Protein AF-A0A0H2U9E2-F1 (afdb_monomer)

pLDDT: mean 86.77, std 16.51, range [38.28, 98.81]

InterPro domains:
  IPR037176 Osmotin/thaumatin-like superfamily [G3DSA:2.60.110.10] (104-245)
  IPR037176 Osmotin/thaumatin-like superfamily [SSF49870] (115-228)

Solvent-accessible surface area (backbone atoms only — not comparable to full-atom values): 14453 Å² total; per-residue (Å²): 142,83,86,83,86,83,85,80,83,83,83,82,81,82,81,82,81,80,82,74,88,79,82,74,76,90,64,84,78,78,71,77,77,77,79,79,84,76,81,79,79,51,72,70,57,53,52,47,60,68,57,28,39,40,39,35,40,36,30,44,31,97,50,38,28,19,39,32,75,47,68,48,88,95,43,58,70,43,16,34,99,85,68,45,74,63,67,67,46,74,35,49,54,73,34,66,45,68,39,32,39,44,64,54,19,42,35,33,37,18,33,24,55,53,94,28,62,51,50,80,26,19,20,26,45,36,41,35,23,52,95,93,32,39,32,39,30,20,36,32,26,47,4,39,45,55,18,35,36,33,34,28,31,26,85,87,66,51,65,45,57,15,17,30,61,57,50,50,69,64,48,18,73,77,36,67,92,34,37,61,90,47,61,38,76,88,48,61,18,30,43,36,88,44,50,83,54,87,71,80,89,85,63,50,52,74,54,40,46,93,26,49,50,32,10,21,33,27,84,81,31,61,70,8,54,42,72,64,47,50,61,67,33,42,34,44,29,33,30,16,65,72,39,85,82,69,84,65,69,66,65,90,83,61,82,78,128

Secondary structure (DSSP, 8-state):
------------------------------PPPPPPPPPPPPHHHHHHHHH-EEEEEEE-SSS-EEEEEEE-TTSPPPB-TTSPBP-SEEE-TT-EEEEEEPTT-EEEEEEEETTS---TTSEEEEEEEETTEEEEEEE-SSEESS-EEEEEE-TTS-EEEEEE-S-HHHHHHH-GGG--TTEEGGGTEEE-TTTT--SS-----GGGGGGBTTBBSSTT-GGG-EES---SSEEEEEESTTS------PPTTPPP-

Sequence (257 aa):
MRVIRSTALLAVAAAAVQALPISYPIGVEDSPPPPATTAAPSPAAVKRAIDQLTVTIVNKHSAAITTRHAIHPGVPKPVDAQKKEVKEGKIEKGAQGVYIVNPDYIGAVFINDAKFPPSQHSTQIEVSMKMGKKGFDVSNVTGFTLPVICRCEAANGAIYESGCGFDLVAEAKADPSKACKDWKASENACANPNRDNVKGKLVPAPFFDKCARESYTYVDDHEANRWDLCKKNTMTCCVGPSCPKYVPYRAKGSPGG

Nearest PDB structures (foldseek):
  3gd9-assembly1_A  TM=6.640E-01  e=4.751E-04  Streptomyces matensis
  5h4e-assembly1_A  TM=5.566E-01  e=3.969E-03  Clostridium beijerinckii NCIMB 8052
  8vlv-assembly1_A  TM=4.812E-01  e=3.938E-02  Homo sapiens
  8vli-assembly1_A  TM=5.014E-01  e=1.241E-01  Homo sapiens

Structure (mmCIF, N/CA/C/O backbone):
data_AF-A0A0H2U9E2-F1
#
_entry.id   AF-A0A0H2U9E2-F1
#
loop_
_atom_site.group_PDB
_atom_site.id
_atom_site.type_symbol
_atom_site.label_atom_id
_atom_site.label_alt_id
_atom_site.label_comp_id
_atom_site.label_asym_id
_atom_site.label_entity_id
_atom_site.label_seq_id
_atom_site.pdbx_PDB_ins_code
_atom_site.Cartn_x
_atom_site.Cartn_y
_atom_site.Cartn_z
_atom_site.occupancy
_atom_site.B_iso_or_equiv
_atom_site.auth_seq_id
_atom_site.auth_comp_id
_atom_site.auth_asym_id
_atom_site.auth_atom_id
_atom_site.pdbx_PDB_model_num
ATOM 1 N N . MET A 1 1 ? 39.284 32.187 -14.788 1.00 44.47 1 MET A N 1
ATOM 2 C CA . MET A 1 1 ? 38.821 32.261 -13.384 1.00 44.47 1 MET A CA 1
ATOM 3 C C . MET A 1 1 ? 38.405 33.692 -13.068 1.00 44.47 1 MET A C 1
ATOM 5 O O . MET A 1 1 ? 39.261 34.561 -12.996 1.00 44.47 1 MET A O 1
ATOM 9 N N . ARG A 1 2 ? 37.102 33.955 -12.933 1.00 39.81 2 ARG A N 1
ATOM 10 C CA . ARG A 1 2 ? 36.561 35.209 -12.386 1.00 39.81 2 ARG A CA 1
ATOM 11 C C . ARG A 1 2 ? 35.444 34.829 -11.423 1.00 39.81 2 ARG A C 1
ATOM 13 O O . ARG A 1 2 ? 34.446 34.254 -11.837 1.00 39.81 2 ARG A O 1
ATOM 20 N N . VAL A 1 3 ? 35.675 35.087 -10.142 1.00 41.75 3 VAL A N 1
ATOM 21 C CA . VAL A 1 3 ? 34.718 34.878 -9.056 1.00 41.75 3 VAL A CA 1
ATOM 22 C C . VAL A 1 3 ? 33.963 36.190 -8.881 1.00 41.75 3 VAL A C 1
ATOM 24 O O . VAL A 1 3 ? 34.569 37.194 -8.519 1.00 41.75 3 VAL A O 1
ATOM 27 N N . ILE A 1 4 ? 32.659 36.195 -9.155 1.00 45.00 4 ILE A N 1
ATOM 28 C CA . ILE A 1 4 ? 31.775 37.318 -8.830 1.00 45.00 4 ILE A CA 1
ATOM 29 C C . ILE A 1 4 ? 31.038 36.926 -7.549 1.00 45.00 4 ILE A C 1
ATOM 31 O O . ILE A 1 4 ? 30.181 36.045 -7.560 1.00 45.00 4 ILE A O 1
ATOM 35 N N . ARG A 1 5 ? 31.425 37.536 -6.423 1.00 50.53 5 ARG A N 1
ATOM 36 C CA . ARG A 1 5 ? 30.689 37.450 -5.155 1.00 50.53 5 ARG A CA 1
ATOM 37 C C . ARG A 1 5 ? 29.556 38.471 -5.201 1.00 50.53 5 ARG A C 1
ATOM 39 O O . ARG A 1 5 ? 29.825 39.663 -5.292 1.00 50.53 5 ARG A O 1
ATOM 46 N N . SER A 1 6 ? 28.315 37.998 -5.135 1.00 49.25 6 SER A N 1
ATOM 47 C CA . SER A 1 6 ? 27.126 38.844 -5.023 1.00 49.25 6 SER A CA 1
ATOM 48 C C . SER A 1 6 ? 26.606 38.763 -3.589 1.00 49.25 6 SER A C 1
ATOM 50 O O . SER A 1 6 ? 26.007 37.767 -3.191 1.00 49.25 6 SER A O 1
ATOM 52 N N . THR A 1 7 ? 26.894 39.787 -2.792 1.00 50.91 7 THR A N 1
ATOM 53 C CA . THR A 1 7 ? 26.366 39.975 -1.436 1.00 50.91 7 THR A CA 1
ATOM 54 C C . THR A 1 7 ? 25.058 40.756 -1.537 1.00 50.91 7 THR A C 1
ATOM 56 O O . THR A 1 7 ? 25.072 41.939 -1.864 1.00 50.91 7 THR A O 1
ATOM 59 N N . ALA A 1 8 ? 23.925 40.107 -1.272 1.00 50.59 8 ALA A N 1
ATOM 60 C CA . ALA A 1 8 ? 22.648 40.792 -1.096 1.00 50.59 8 ALA A CA 1
ATOM 61 C C . ALA A 1 8 ? 22.463 41.133 0.391 1.00 50.59 8 ALA A C 1
ATOM 63 O O . ALA A 1 8 ? 22.413 40.236 1.233 1.00 50.59 8 ALA A O 1
ATOM 64 N N . LEU A 1 9 ? 22.388 42.428 0.711 1.00 45.16 9 LEU A N 1
ATOM 65 C CA . LEU A 1 9 ? 21.946 42.927 2.014 1.00 45.16 9 LEU A CA 1
ATOM 66 C C . LEU A 1 9 ? 20.424 42.744 2.126 1.00 45.16 9 LEU A C 1
ATOM 68 O O . LEU A 1 9 ? 19.677 43.289 1.315 1.00 45.16 9 LEU A O 1
ATOM 72 N N . LEU A 1 10 ? 19.966 42.023 3.151 1.00 40.69 10 LEU A N 1
ATOM 73 C CA . LEU A 1 10 ? 18.567 42.030 3.580 1.00 40.69 10 LEU A CA 1
ATOM 74 C C . LEU A 1 10 ? 18.363 43.212 4.540 1.00 40.69 10 LEU A C 1
ATOM 76 O O . LEU A 1 10 ? 18.902 43.213 5.645 1.00 40.69 10 LEU A O 1
ATOM 80 N N . ALA A 1 11 ? 17.590 44.215 4.127 1.00 45.06 11 ALA A N 1
ATOM 81 C CA . ALA A 1 11 ? 17.101 45.259 5.023 1.00 45.06 11 ALA A CA 1
ATOM 82 C C . ALA A 1 11 ? 15.816 44.768 5.709 1.00 45.06 11 ALA A C 1
ATOM 84 O O . ALA A 1 11 ? 14.825 44.477 5.042 1.00 45.06 11 ALA A O 1
ATOM 85 N N . VAL A 1 12 ? 15.831 44.664 7.039 1.00 44.94 12 VAL A N 1
ATOM 86 C CA . VAL A 1 12 ? 14.639 44.369 7.847 1.00 44.94 12 VAL A CA 1
ATOM 87 C C . VAL A 1 12 ? 13.976 45.699 8.197 1.00 44.94 12 VAL A C 1
ATOM 89 O O . VAL A 1 12 ? 14.505 46.467 8.997 1.00 44.94 12 VAL A O 1
ATOM 92 N N . ALA A 1 13 ? 12.831 45.992 7.583 1.00 46.03 13 ALA A N 1
ATOM 93 C CA . ALA A 1 13 ? 12.004 47.131 7.964 1.00 46.03 13 ALA A CA 1
ATOM 94 C C . ALA A 1 13 ? 11.213 46.782 9.236 1.00 46.03 13 ALA A C 1
ATOM 96 O O . ALA A 1 13 ? 10.337 45.919 9.213 1.00 46.03 13 ALA A O 1
ATOM 97 N N . ALA A 1 14 ? 11.525 47.446 10.348 1.00 49.69 14 ALA A N 1
ATOM 98 C CA . ALA A 1 14 ? 10.714 47.399 11.558 1.00 49.69 14 ALA A CA 1
ATOM 99 C C . ALA A 1 14 ? 9.521 48.355 11.395 1.00 49.69 14 ALA A C 1
ATOM 101 O O . ALA A 1 14 ? 9.691 49.574 11.394 1.00 49.69 14 ALA A O 1
ATOM 102 N N . ALA A 1 15 ? 8.314 47.813 11.236 1.00 52.78 15 ALA A N 1
ATOM 103 C CA . ALA A 1 15 ? 7.090 48.603 11.292 1.00 52.78 15 ALA A CA 1
ATOM 104 C C . ALA A 1 15 ? 6.736 48.876 12.763 1.00 52.78 15 ALA A C 1
ATOM 106 O O . ALA A 1 15 ? 6.458 47.951 13.526 1.00 52.78 15 ALA A O 1
ATOM 107 N N . ALA A 1 16 ? 6.765 50.146 13.166 1.00 53.84 16 ALA A N 1
ATOM 108 C CA . ALA A 1 16 ? 6.286 50.578 14.473 1.00 53.84 16 ALA A CA 1
ATOM 109 C C . ALA A 1 16 ? 4.752 50.481 14.517 1.00 53.84 16 ALA A C 1
ATOM 111 O O . ALA A 1 16 ? 4.056 51.164 13.768 1.00 53.84 16 ALA A O 1
ATOM 112 N N . VAL A 1 17 ? 4.226 49.627 15.396 1.00 51.31 17 VAL A N 1
ATOM 113 C CA . VAL A 1 17 ? 2.788 49.513 15.660 1.00 51.31 17 VAL A CA 1
ATOM 114 C C . VAL A 1 17 ? 2.384 50.662 16.585 1.00 51.31 17 VAL A C 1
ATOM 116 O O . VAL A 1 17 ? 2.674 50.635 17.779 1.00 51.31 17 VAL A O 1
ATOM 119 N N . GLN A 1 18 ? 1.736 51.691 16.041 1.00 55.16 18 GLN A N 1
ATOM 120 C CA . GLN A 1 18 ? 1.056 52.702 16.851 1.00 55.16 18 GLN A CA 1
ATOM 121 C C . GLN A 1 18 ? -0.246 52.105 17.395 1.00 55.16 18 GLN A C 1
ATOM 123 O O . GLN A 1 18 ? -1.178 51.828 16.642 1.00 55.16 18 GLN A O 1
ATOM 128 N N . ALA A 1 19 ? -0.302 51.889 18.709 1.00 51.34 19 ALA A N 1
ATOM 129 C CA . ALA A 1 19 ? -1.524 51.503 19.400 1.00 51.34 19 ALA A CA 1
ATOM 130 C C . ALA A 1 19 ? -2.458 52.719 19.498 1.00 51.34 19 ALA A C 1
ATOM 132 O O . ALA A 1 19 ? -2.172 53.674 20.220 1.00 51.34 19 ALA A O 1
ATOM 133 N N . LEU A 1 20 ? -3.568 52.691 18.761 1.00 57.03 20 LEU A N 1
ATOM 134 C CA . LEU A 1 20 ? -4.662 53.637 18.964 1.00 57.03 20 LEU A CA 1
ATOM 135 C C . LEU A 1 20 ? -5.438 53.243 20.234 1.00 57.03 20 LEU A C 1
ATOM 137 O O . LEU A 1 20 ? -5.690 52.052 20.438 1.00 57.03 20 LEU A O 1
ATOM 141 N N . PRO A 1 21 ? -5.840 54.203 21.087 1.00 54.53 21 PRO A N 1
ATOM 142 C CA . PRO A 1 21 ? -6.687 53.915 22.235 1.00 54.53 21 PRO A CA 1
ATOM 143 C C . PRO A 1 21 ? -8.085 53.514 21.747 1.00 54.53 21 PRO A C 1
ATOM 145 O O . PRO A 1 21 ? -8.859 54.343 21.275 1.00 54.53 21 PRO A O 1
ATOM 148 N N . ILE A 1 22 ? -8.402 52.223 21.847 1.00 61.25 22 ILE A N 1
ATOM 149 C CA . ILE A 1 22 ? -9.751 51.706 21.615 1.00 61.25 22 ILE A CA 1
ATOM 150 C C . ILE A 1 22 ? -10.533 51.894 22.918 1.00 61.25 22 ILE A C 1
ATOM 152 O O . ILE A 1 22 ? -10.337 51.155 23.883 1.00 61.25 22 ILE A O 1
ATOM 156 N N . SER A 1 23 ? -11.406 52.900 22.965 1.00 56.25 23 SER A N 1
ATOM 157 C CA . SER A 1 23 ? -12.442 52.987 23.997 1.00 56.25 23 SER A CA 1
ATOM 158 C C . SER A 1 23 ? -13.539 51.978 23.671 1.00 56.25 23 SER A C 1
ATOM 160 O O . SER A 1 23 ? -14.320 52.183 22.743 1.00 56.25 23 SER A O 1
ATOM 162 N N . TYR A 1 24 ? -13.596 50.884 24.427 1.00 59.03 24 TYR A N 1
ATOM 163 C CA . TYR A 1 24 ? -14.717 49.952 24.365 1.00 59.03 24 TYR A CA 1
ATOM 164 C C . TYR A 1 24 ? -15.907 50.555 25.126 1.00 59.03 24 TYR A C 1
ATOM 166 O O . TYR A 1 24 ? -15.743 50.929 26.292 1.00 59.03 24 TYR A O 1
ATOM 174 N N . PRO A 1 25 ? -17.099 50.676 24.513 1.00 62.41 25 PRO A N 1
ATOM 175 C CA . PRO A 1 25 ? -18.304 50.951 25.277 1.00 62.41 25 PRO A CA 1
ATOM 176 C C . PRO A 1 25 ? -18.507 49.812 26.282 1.00 62.41 25 PRO A C 1
ATOM 178 O O . PRO A 1 25 ? -18.346 48.642 25.934 1.00 62.41 25 PRO A O 1
ATOM 181 N N . ILE A 1 26 ? -18.852 50.158 27.523 1.00 61.00 26 ILE A N 1
ATOM 182 C CA . ILE A 1 26 ? -19.243 49.198 28.561 1.00 61.00 26 ILE A CA 1
ATOM 183 C C . ILE A 1 26 ? -20.616 48.641 28.157 1.00 61.00 26 ILE A C 1
ATOM 185 O O . ILE A 1 26 ? -21.658 49.114 28.601 1.00 61.00 26 ILE A O 1
ATOM 189 N N . GLY A 1 27 ? -20.614 47.706 27.210 1.00 64.06 27 GLY A N 1
ATOM 190 C CA . GLY A 1 27 ? -21.757 46.866 26.896 1.00 64.06 27 GLY A CA 1
ATOM 191 C C . GLY A 1 27 ? -21.878 45.803 27.976 1.00 64.06 27 GLY A C 1
ATOM 192 O O . GLY A 1 27 ? -20.881 45.205 28.375 1.00 64.06 27 GLY A O 1
ATOM 193 N N . VAL A 1 28 ? -23.090 45.591 28.474 1.00 64.75 28 VAL A N 1
ATOM 194 C CA . VAL A 1 28 ? -23.416 44.457 29.338 1.00 64.75 28 VAL A CA 1
ATOM 195 C C . VAL A 1 28 ? -23.102 43.195 28.524 1.00 64.75 28 VAL A C 1
ATOM 197 O O . VAL A 1 28 ? -23.764 42.943 27.520 1.00 64.75 28 VAL A O 1
ATOM 200 N N . GLU A 1 29 ? -22.032 42.473 28.868 1.00 63.31 29 GLU A N 1
ATOM 201 C CA . GLU A 1 29 ? -21.677 41.219 28.198 1.00 63.31 29 GLU A CA 1
ATOM 202 C C . GLU A 1 29 ? -22.755 40.177 28.512 1.00 63.31 29 GLU A C 1
ATOM 204 O O . GLU A 1 29 ? -22.721 39.517 29.552 1.00 63.31 29 GLU A O 1
ATOM 209 N N . ASP A 1 30 ? -23.713 40.013 27.599 1.00 66.94 30 ASP A N 1
ATOM 210 C CA . ASP A 1 30 ? -24.483 38.778 27.510 1.00 66.94 30 ASP A CA 1
ATOM 211 C C . ASP A 1 30 ? -23.484 37.658 27.207 1.00 66.94 30 ASP A C 1
ATOM 213 O O . ASP A 1 30 ? -23.014 37.489 26.078 1.00 66.94 30 ASP A O 1
ATOM 217 N N . SER A 1 31 ? -23.092 36.930 28.254 1.00 73.62 31 SER A N 1
ATOM 218 C CA . SER A 1 31 ? -22.208 35.778 28.118 1.00 73.62 31 SER A CA 1
ATOM 219 C C . SER A 1 31 ? -22.827 34.801 27.117 1.00 73.62 31 SER A C 1
ATOM 221 O O . SER A 1 31 ? -24.006 34.457 27.262 1.00 73.62 31 SER A O 1
ATOM 223 N N . PRO A 1 32 ? -22.069 34.335 26.106 1.00 78.88 32 PRO A N 1
ATOM 224 C CA . PRO A 1 32 ? -22.590 33.360 25.166 1.00 78.88 32 PRO A CA 1
ATOM 225 C C . PRO A 1 32 ? -23.079 32.130 25.940 1.00 78.88 32 PRO A C 1
ATOM 227 O O . PRO A 1 32 ? -22.452 31.740 26.933 1.00 78.88 32 PRO A O 1
ATOM 230 N N . PRO A 1 33 ? -24.197 31.514 25.516 1.00 81.62 33 PRO A N 1
ATOM 231 C CA . PRO A 1 33 ? -24.713 30.342 26.195 1.00 81.62 33 PRO A CA 1
ATOM 232 C C . PRO A 1 33 ? -23.634 29.253 26.232 1.00 81.62 33 PRO A C 1
ATOM 234 O O . PRO A 1 33 ? -22.842 29.135 25.287 1.00 81.62 33 PRO A O 1
ATOM 237 N N . PRO A 1 34 ? -23.587 28.449 27.308 1.00 80.25 34 PRO A N 1
ATOM 238 C CA . PRO A 1 34 ? -22.630 27.362 27.399 1.00 80.25 34 PRO A CA 1
ATOM 239 C C . PRO A 1 34 ? -22.768 26.446 26.173 1.00 80.25 34 PRO A C 1
ATOM 241 O O . PRO A 1 34 ? -23.889 26.219 25.699 1.00 80.25 34 PRO A O 1
ATOM 244 N N . PRO A 1 35 ? -21.651 25.917 25.640 1.00 82.25 35 PRO A N 1
ATOM 245 C CA . PRO A 1 35 ? -21.703 25.031 24.492 1.00 82.25 35 PRO A CA 1
ATOM 246 C C . PRO A 1 35 ? -22.615 23.841 24.789 1.00 82.25 35 PRO A C 1
ATOM 248 O O . PRO A 1 35 ? -22.560 23.251 25.871 1.00 82.25 35 PRO A O 1
ATOM 251 N N . ALA A 1 36 ? -23.457 23.492 23.816 1.00 82.12 36 ALA A N 1
ATOM 252 C CA . ALA A 1 36 ? -24.349 22.350 23.933 1.00 82.12 36 ALA A CA 1
ATOM 253 C C . ALA A 1 36 ? -23.543 21.077 24.236 1.00 82.12 36 ALA A C 1
ATOM 255 O O . ALA A 1 36 ? -22.519 20.795 23.605 1.00 82.12 36 ALA A O 1
ATOM 256 N N . THR A 1 37 ? -24.013 20.292 25.204 1.00 75.56 37 THR A N 1
ATOM 257 C CA . THR A 1 37 ? -23.386 19.024 25.567 1.00 75.56 37 THR A CA 1
ATOM 258 C C . THR A 1 37 ? -23.503 18.034 24.409 1.00 75.56 37 THR A C 1
ATOM 260 O O . THR A 1 37 ? -24.592 17.697 23.949 1.00 75.56 37 THR A O 1
ATOM 263 N N . THR A 1 38 ? -22.360 17.549 23.919 1.00 86.06 38 THR A N 1
ATOM 264 C CA . THR A 1 38 ? -22.328 16.478 22.915 1.00 86.06 38 THR A CA 1
ATOM 265 C C . THR A 1 38 ? -22.573 15.141 23.610 1.00 86.06 38 THR A C 1
ATOM 267 O O . THR A 1 38 ? -21.910 14.827 24.599 1.00 86.06 38 THR A O 1
ATOM 270 N N . ALA A 1 39 ? -23.522 14.348 23.108 1.00 87.12 39 ALA A N 1
ATOM 271 C CA . ALA A 1 39 ? -23.800 13.024 23.655 1.00 87.12 39 ALA A CA 1
ATOM 272 C C . ALA A 1 39 ? -22.560 12.115 23.567 1.00 87.12 39 ALA A C 1
ATOM 274 O O . ALA A 1 39 ? -21.866 12.084 22.549 1.00 87.12 39 ALA A O 1
ATOM 275 N N . ALA A 1 40 ? -22.302 11.348 24.628 1.00 86.38 40 ALA A N 1
ATOM 276 C CA . ALA A 1 40 ? -21.226 10.365 24.638 1.00 86.38 40 ALA A CA 1
ATOM 277 C C . ALA A 1 40 ? -21.463 9.266 23.578 1.00 86.38 40 ALA A C 1
ATOM 279 O O . ALA A 1 40 ? -22.614 8.905 23.304 1.00 86.38 40 ALA A O 1
ATOM 280 N N . PRO A 1 41 ? -20.399 8.690 22.986 1.00 87.62 41 PRO A N 1
ATOM 281 C CA . PRO A 1 41 ? -20.545 7.579 22.056 1.00 87.62 41 PRO A CA 1
ATOM 282 C C . PRO A 1 41 ? -21.144 6.357 22.761 1.00 87.62 41 PRO A C 1
ATOM 284 O O . PRO A 1 41 ? -20.795 6.037 23.897 1.00 87.62 41 PRO A O 1
ATOM 287 N N . SER A 1 42 ? -22.024 5.630 22.069 1.00 91.25 42 SER A N 1
ATOM 288 C CA . SER A 1 42 ? -22.588 4.394 22.617 1.00 91.25 42 SER A CA 1
ATOM 289 C C . SER A 1 42 ? -21.510 3.311 22.785 1.00 91.25 42 SER A C 1
ATOM 291 O O . SER A 1 42 ? -20.557 3.270 21.998 1.00 91.25 42 SER A O 1
ATOM 293 N N . PRO A 1 43 ? -21.671 2.357 23.724 1.00 88.50 43 PRO A N 1
ATOM 294 C CA . PRO A 1 43 ? -20.731 1.244 23.889 1.00 88.50 43 PRO A CA 1
ATOM 295 C C . PRO A 1 43 ? -20.468 0.467 22.590 1.00 88.50 43 PRO A C 1
ATOM 297 O O . PRO A 1 43 ? -19.341 0.068 22.305 1.00 88.50 43 PRO A O 1
ATOM 300 N N . ALA A 1 44 ? -21.492 0.313 21.745 1.00 85.19 44 ALA A N 1
ATOM 301 C CA . ALA A 1 44 ? -21.356 -0.327 20.440 1.00 85.19 44 ALA A CA 1
ATOM 302 C C . ALA A 1 44 ? -20.484 0.484 19.463 1.00 85.19 44 ALA A C 1
ATOM 304 O O . ALA A 1 44 ? -19.772 -0.100 18.648 1.00 85.19 44 ALA A O 1
ATOM 305 N N . ALA A 1 45 ? -20.535 1.819 19.516 1.00 82.56 45 ALA A N 1
ATOM 306 C CA . ALA A 1 45 ? -19.659 2.674 18.718 1.00 82.56 45 ALA A CA 1
ATOM 307 C C . ALA A 1 45 ? -18.202 2.574 19.186 1.00 82.56 45 ALA A C 1
ATOM 309 O O . ALA A 1 45 ? -17.314 2.438 18.347 1.00 82.56 45 ALA A O 1
ATOM 310 N N . VAL A 1 46 ? -17.976 2.542 20.502 1.00 84.94 46 VAL A N 1
ATOM 311 C CA . VAL A 1 46 ? -16.643 2.348 21.092 1.00 84.94 46 VAL A CA 1
ATOM 312 C C . VAL A 1 46 ? -16.064 0.988 20.701 1.00 84.94 46 VAL A C 1
ATOM 314 O O . VAL A 1 46 ? -14.953 0.925 20.183 1.00 84.94 46 VAL A O 1
ATOM 317 N N . LYS A 1 47 ? -16.832 -0.100 20.859 1.00 85.44 47 LYS A N 1
ATOM 318 C CA . LYS A 1 47 ? -16.383 -1.448 20.479 1.00 85.44 47 LYS A CA 1
ATOM 319 C C . LYS A 1 47 ? -16.003 -1.527 18.998 1.00 85.44 47 LYS A C 1
ATOM 321 O O . LYS A 1 47 ? -14.939 -2.034 18.666 1.00 85.44 47 LYS A O 1
ATOM 326 N N . ARG A 1 48 ? -16.828 -0.968 18.104 1.00 81.25 48 ARG A N 1
ATOM 327 C CA . ARG A 1 48 ? -16.504 -0.914 16.668 1.00 81.25 48 ARG A CA 1
ATOM 328 C C . ARG A 1 48 ? -15.204 -0.163 16.398 1.00 81.25 48 ARG A C 1
ATOM 330 O O . ARG A 1 48 ? -14.385 -0.661 15.639 1.00 81.25 48 ARG A O 1
ATOM 337 N N . ALA A 1 49 ? -14.996 0.984 17.043 1.00 81.69 49 ALA A N 1
ATOM 338 C CA . ALA A 1 49 ? -13.766 1.753 16.882 1.00 81.69 49 ALA A CA 1
ATOM 339 C C . ALA A 1 49 ? -12.517 0.973 17.336 1.00 81.69 49 ALA A C 1
ATOM 341 O O . ALA A 1 49 ? -11.438 1.192 16.792 1.00 81.69 49 ALA A O 1
ATOM 342 N N . ILE A 1 50 ? -12.658 0.054 18.299 1.00 85.56 50 ILE A N 1
ATOM 343 C CA . ILE A 1 50 ? -11.576 -0.814 18.791 1.00 85.56 50 ILE A CA 1
ATOM 344 C C . ILE A 1 50 ? -11.275 -1.971 17.816 1.00 85.56 50 ILE A C 1
ATOM 346 O O . ILE A 1 50 ? -10.111 -2.338 17.603 1.00 85.56 50 ILE A O 1
ATOM 350 N N . ASP A 1 51 ? -12.326 -2.520 17.215 1.00 90.94 51 ASP A N 1
ATOM 351 C CA . ASP A 1 51 ? -12.268 -3.731 16.396 1.00 90.94 51 ASP A CA 1
ATOM 352 C C . ASP A 1 51 ? -11.970 -3.459 14.913 1.00 90.94 51 ASP A C 1
ATOM 354 O O . ASP A 1 51 ? -11.592 -4.369 14.178 1.00 90.94 51 ASP A O 1
ATOM 358 N N . GLN A 1 52 ? -12.131 -2.217 14.462 1.00 95.19 52 GLN A N 1
ATOM 359 C CA . GLN A 1 52 ? -11.858 -1.796 13.090 1.00 95.19 52 GLN A CA 1
ATOM 360 C C . GLN A 1 52 ? -10.416 -1.303 12.917 1.00 95.19 52 GLN A C 1
ATOM 362 O O . GLN A 1 52 ? -9.712 -0.986 13.878 1.00 95.19 52 GLN A O 1
ATOM 367 N N . LEU A 1 53 ? -9.976 -1.230 11.663 1.00 96.56 53 LEU A N 1
ATOM 368 C CA . LEU A 1 53 ? -8.743 -0.553 11.273 1.00 96.56 53 LEU A CA 1
ATOM 369 C C . LEU A 1 53 ? -9.068 0.468 10.183 1.00 96.56 53 LEU A C 1
ATOM 371 O O . LEU A 1 53 ? -9.579 0.114 9.121 1.00 96.56 53 LEU A O 1
ATOM 375 N N . THR A 1 54 ? -8.759 1.732 10.451 1.00 97.38 54 THR A N 1
ATOM 376 C CA . THR A 1 54 ? -8.838 2.811 9.465 1.00 97.38 54 THR A CA 1
ATOM 377 C C . THR A 1 54 ? -7.528 2.873 8.699 1.00 97.38 54 THR A C 1
ATOM 379 O O . THR A 1 54 ? -6.465 3.062 9.290 1.00 97.38 54 THR A O 1
ATOM 382 N N . VAL A 1 55 ? -7.604 2.741 7.382 1.00 98.25 55 VAL A N 1
ATOM 383 C CA . VAL A 1 55 ? -6.460 2.810 6.481 1.00 98.25 55 VAL A CA 1
ATOM 384 C C . VAL A 1 55 ? -6.529 4.091 5.665 1.00 98.25 55 VAL A C 1
ATOM 386 O O . VAL A 1 55 ? -7.516 4.352 4.978 1.00 98.25 55 VAL A O 1
ATOM 389 N N . THR A 1 56 ? -5.456 4.872 5.714 1.00 98.50 56 THR A N 1
ATOM 390 C CA . THR A 1 56 ? -5.286 6.099 4.934 1.00 98.50 56 THR A CA 1
ATOM 391 C C . THR A 1 56 ? -4.194 5.893 3.896 1.00 98.5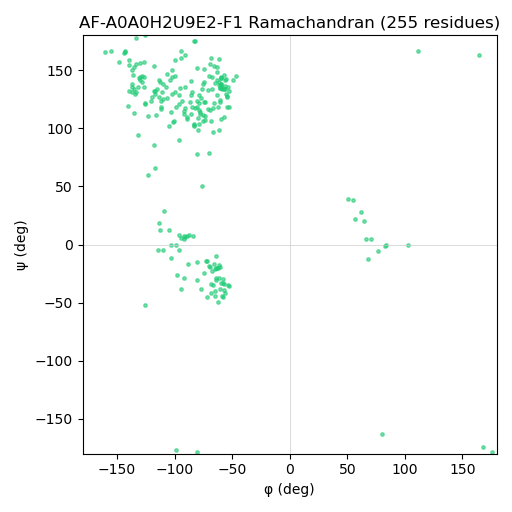0 56 THR A C 1
ATOM 393 O O . THR A 1 56 ? -3.059 5.597 4.253 1.00 98.50 56 THR A O 1
ATOM 396 N N . ILE A 1 57 ? -4.501 6.100 2.619 1.00 98.56 57 ILE A N 1
ATOM 397 C CA . ILE A 1 57 ? -3.529 6.097 1.522 1.00 98.56 57 ILE A CA 1
ATOM 398 C C . ILE A 1 57 ? -3.260 7.546 1.127 1.00 98.56 57 ILE A C 1
ATOM 400 O O . ILE A 1 57 ? -4.148 8.218 0.614 1.00 98.56 57 ILE A O 1
ATOM 404 N N . VAL A 1 58 ? -2.043 8.030 1.348 1.00 98.50 58 VAL A N 1
ATOM 405 C CA . VAL A 1 58 ? -1.594 9.379 0.995 1.00 98.50 58 VAL A CA 1
ATOM 406 C C . VAL A 1 58 ? -0.820 9.319 -0.314 1.00 98.50 58 VAL A C 1
ATOM 408 O O . VAL A 1 58 ? 0.241 8.696 -0.391 1.00 98.50 58 VAL A O 1
ATOM 411 N N . ASN A 1 59 ? -1.320 10.006 -1.338 1.00 98.56 59 ASN A N 1
ATOM 412 C CA . ASN A 1 59 ? -0.643 10.073 -2.622 1.00 98.56 59 ASN A CA 1
ATOM 413 C C . ASN A 1 59 ? 0.448 11.163 -2.609 1.00 98.56 59 ASN A C 1
ATOM 415 O O . ASN A 1 59 ? 0.165 12.357 -2.734 1.00 98.56 59 ASN A O 1
ATOM 419 N N . LYS A 1 60 ? 1.709 10.744 -2.477 1.00 98.00 60 LYS A N 1
ATOM 420 C CA . LYS A 1 60 ? 2.916 11.570 -2.662 1.00 98.00 60 LYS A CA 1
ATOM 421 C C . LYS A 1 60 ? 3.627 11.269 -3.987 1.00 98.00 60 LYS A C 1
ATOM 423 O O . LYS A 1 60 ? 4.757 11.713 -4.190 1.00 98.00 60 LYS A O 1
ATOM 428 N N . HIS A 1 61 ? 2.980 10.538 -4.893 1.00 97.75 61 HIS A N 1
ATOM 429 C CA . HIS A 1 61 ? 3.441 10.356 -6.261 1.00 97.75 61 HIS A CA 1
ATOM 430 C C . HIS A 1 61 ? 3.325 11.674 -7.032 1.00 97.75 61 HIS A C 1
ATOM 432 O O . HIS A 1 61 ? 2.605 12.600 -6.649 1.00 97.75 61 HIS A O 1
ATOM 438 N N . SER A 1 62 ? 4.061 11.789 -8.134 1.00 97.25 62 SER A N 1
ATOM 439 C CA . SER A 1 62 ? 4.081 13.008 -8.948 1.00 97.25 62 SER A CA 1
ATOM 440 C C . SER A 1 62 ? 2.787 13.231 -9.742 1.00 97.25 62 SER A C 1
ATOM 442 O O . SER A 1 62 ? 2.560 14.354 -10.206 1.00 97.25 62 SER A O 1
ATOM 444 N N . ALA A 1 63 ? 1.939 12.203 -9.846 1.00 98.12 63 ALA A N 1
ATOM 445 C CA . ALA A 1 63 ? 0.658 12.181 -10.543 1.00 98.12 63 ALA A CA 1
ATOM 446 C C . ALA A 1 63 ? -0.448 11.542 -9.680 1.00 98.12 63 ALA A C 1
ATOM 448 O O . ALA A 1 63 ? -0.209 11.085 -8.561 1.00 98.12 63 ALA A O 1
ATOM 449 N N . ALA A 1 64 ? -1.675 11.517 -10.200 1.00 98.69 64 ALA A N 1
ATOM 450 C CA . ALA A 1 64 ? -2.745 10.732 -9.598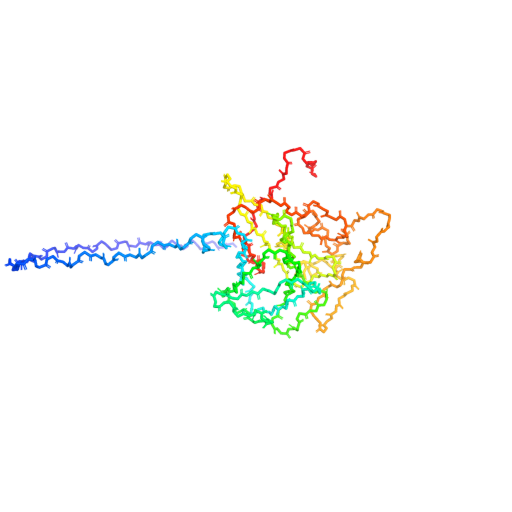 1.00 98.69 64 ALA A CA 1
ATOM 451 C C . ALA A 1 64 ? -2.414 9.230 -9.628 1.00 98.69 64 ALA A C 1
ATOM 453 O O . ALA A 1 64 ? -1.708 8.763 -10.523 1.00 98.69 64 ALA A O 1
ATOM 454 N N . ILE A 1 65 ? -2.967 8.483 -8.676 1.00 98.81 65 ILE A N 1
ATOM 455 C CA . ILE A 1 65 ? -2.861 7.021 -8.605 1.00 98.81 65 ILE A CA 1
ATOM 456 C C . ILE A 1 65 ? -4.243 6.380 -8.720 1.00 98.81 65 ILE A C 1
ATOM 458 O O . ILE A 1 65 ? -5.249 6.999 -8.366 1.00 98.81 65 ILE A O 1
ATOM 462 N N . THR A 1 66 ? -4.290 5.148 -9.207 1.00 98.50 66 THR A N 1
ATOM 463 C CA . THR A 1 66 ? -5.475 4.284 -9.217 1.00 98.50 66 THR A CA 1
ATOM 464 C C . THR A 1 66 ? -5.327 3.186 -8.172 1.00 98.50 66 THR A C 1
ATOM 466 O O . THR A 1 66 ? -4.221 2.723 -7.882 1.00 98.50 66 THR A O 1
ATOM 469 N N . THR A 1 67 ? -6.451 2.781 -7.587 1.00 98.31 67 THR A N 1
ATOM 470 C CA . THR A 1 67 ? -6.515 1.737 -6.565 1.00 98.31 67 THR A CA 1
ATOM 471 C C . THR A 1 67 ? -7.545 0.680 -6.934 1.00 98.31 67 THR A C 1
ATOM 473 O O . THR A 1 67 ? -8.600 0.999 -7.485 1.00 98.31 67 THR A O 1
ATOM 476 N N . ARG A 1 68 ? -7.267 -0.581 -6.595 1.00 97.38 68 ARG A N 1
ATOM 477 C CA . ARG A 1 68 ? -8.236 -1.680 -6.692 1.00 97.38 68 ARG A CA 1
ATOM 478 C C . ARG A 1 68 ? -8.174 -2.573 -5.471 1.00 97.38 68 ARG A C 1
ATOM 480 O O . ARG A 1 68 ? -7.097 -3.023 -5.100 1.00 97.38 68 ARG A O 1
ATOM 487 N N . HIS A 1 69 ? -9.330 -2.873 -4.893 1.00 97.06 69 HIS A N 1
ATOM 488 C CA . HIS A 1 69 ? -9.440 -3.829 -3.798 1.00 97.06 69 HIS A CA 1
ATOM 489 C C . HIS A 1 69 ? -9.583 -5.253 -4.350 1.00 97.06 69 HIS A C 1
ATOM 491 O O . HIS A 1 69 ? -10.468 -5.510 -5.164 1.00 97.06 69 HIS A O 1
ATOM 497 N N . ALA A 1 70 ? -8.752 -6.183 -3.879 1.00 96.38 70 ALA A N 1
ATOM 498 C CA . ALA A 1 70 ? -9.000 -7.617 -4.008 1.00 96.38 70 ALA A CA 1
ATOM 499 C C . ALA A 1 70 ? -9.227 -8.196 -2.617 1.00 96.38 70 ALA A C 1
ATOM 501 O O . ALA A 1 70 ? -8.436 -7.981 -1.701 1.00 96.38 70 ALA A O 1
ATOM 502 N N . ILE A 1 71 ? -10.339 -8.895 -2.450 1.00 96.44 71 ILE A N 1
ATOM 503 C CA . ILE A 1 71 ? -10.841 -9.305 -1.144 1.00 96.44 71 ILE A CA 1
ATOM 504 C C . ILE A 1 71 ? -11.052 -10.812 -1.193 1.00 96.44 71 ILE A C 1
ATOM 506 O O . ILE A 1 71 ? -11.590 -11.325 -2.178 1.00 96.44 71 ILE A O 1
ATOM 510 N N . HIS A 1 72 ? -10.629 -11.523 -0.149 1.00 96.06 72 HIS A N 1
ATOM 511 C CA . HIS A 1 72 ? -10.837 -12.962 -0.074 1.00 96.06 72 HIS A CA 1
ATOM 512 C C . HIS A 1 72 ? -12.345 -13.285 -0.112 1.00 96.06 72 HIS A C 1
ATOM 514 O O . HIS A 1 72 ? -13.133 -12.607 0.553 1.00 96.06 72 HIS A O 1
ATOM 520 N N . PRO A 1 73 ? -12.795 -14.317 -0.847 1.00 96.75 73 PRO A N 1
ATOM 521 C CA . PRO A 1 73 ? -14.202 -14.701 -0.847 1.00 96.75 73 PRO A CA 1
ATOM 522 C C . PRO A 1 73 ? -14.736 -14.940 0.572 1.00 96.75 73 PRO A C 1
ATOM 524 O O . PRO A 1 73 ? -14.080 -15.589 1.389 1.00 96.75 73 PRO A O 1
ATOM 527 N N . GLY A 1 74 ? -15.930 -14.414 0.854 1.00 96.12 74 GLY A N 1
ATOM 528 C CA . GLY A 1 74 ? -16.641 -14.626 2.119 1.00 96.12 74 GLY A CA 1
ATOM 529 C C . GLY A 1 74 ? -16.235 -13.721 3.286 1.00 96.12 74 GLY A C 1
ATOM 530 O O . GLY A 1 74 ? -16.847 -13.832 4.345 1.00 96.12 74 GLY A O 1
ATOM 531 N N . VAL A 1 75 ? -15.261 -12.819 3.123 1.00 96.25 75 VAL A N 1
ATOM 532 C CA . VAL A 1 75 ? -14.872 -11.878 4.192 1.00 96.25 75 VAL A CA 1
ATOM 533 C C . VAL A 1 75 ? -15.592 -10.528 4.064 1.00 96.25 75 VAL A C 1
ATOM 535 O O . VAL A 1 75 ? -16.088 -10.187 2.982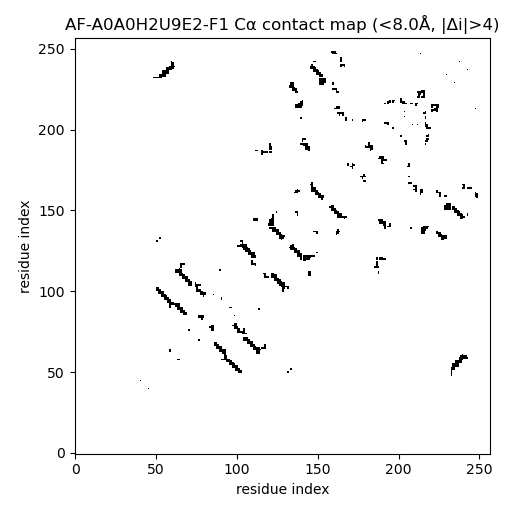 1.00 96.25 75 VAL A O 1
ATOM 538 N N . PRO A 1 76 ? -15.666 -9.725 5.143 1.00 96.31 76 PRO A N 1
ATOM 539 C CA . PRO A 1 76 ? -16.271 -8.401 5.085 1.00 96.31 76 PRO A CA 1
ATOM 540 C C . PRO A 1 76 ? -15.573 -7.480 4.088 1.00 96.31 76 PRO A C 1
ATOM 542 O O . PRO A 1 76 ? -14.351 -7.476 3.959 1.00 96.31 76 PRO A O 1
ATOM 545 N N . LYS A 1 77 ? -16.362 -6.645 3.417 1.00 97.00 77 LYS A N 1
ATOM 546 C CA . LYS A 1 77 ? -15.851 -5.652 2.473 1.00 97.00 77 LYS A CA 1
ATOM 547 C C . LYS A 1 77 ? -15.323 -4.404 3.198 1.00 97.00 77 LYS A C 1
ATOM 549 O O . LYS A 1 77 ? -15.819 -4.081 4.285 1.00 97.00 77 LYS A O 1
ATOM 554 N N . PRO A 1 78 ? -14.348 -3.685 2.614 1.00 97.19 78 PRO A N 1
ATOM 555 C CA . PRO A 1 78 ? -13.913 -2.398 3.130 1.00 97.19 78 PRO A CA 1
ATOM 556 C C . PRO A 1 78 ? -15.014 -1.363 2.901 1.00 97.19 78 PRO A C 1
ATOM 558 O O . PRO A 1 78 ? -15.723 -1.400 1.891 1.00 97.19 78 PRO A O 1
ATOM 561 N N . VAL A 1 79 ? -15.159 -0.434 3.839 1.00 97.31 79 VAL A N 1
ATOM 562 C CA . VAL A 1 79 ? -16.198 0.598 3.790 1.00 97.31 79 VAL A CA 1
ATOM 563 C C . VAL A 1 79 ? -15.628 1.990 4.021 1.00 97.31 79 VAL A C 1
ATOM 565 O O . VAL A 1 79 ? -14.568 2.145 4.618 1.00 97.31 79 VAL A O 1
ATOM 568 N N . ASP A 1 80 ? -16.322 3.014 3.541 1.00 95.50 80 ASP A N 1
ATOM 569 C CA . ASP A 1 80 ? -16.012 4.404 3.854 1.00 95.50 80 ASP A CA 1
ATOM 570 C C . ASP A 1 80 ? -16.586 4.812 5.228 1.00 95.50 80 ASP A C 1
ATOM 572 O O . ASP A 1 80 ? -17.225 4.027 5.938 1.00 95.50 80 ASP A O 1
ATOM 576 N N . ALA A 1 81 ? -16.393 6.078 5.607 1.00 90.56 81 ALA A N 1
ATOM 577 C CA . ALA A 1 81 ? -16.951 6.632 6.843 1.00 90.56 81 ALA A CA 1
ATOM 578 C C . ALA A 1 81 ? -18.497 6.626 6.882 1.00 90.56 81 ALA A C 1
ATOM 580 O O . ALA A 1 81 ? -19.090 6.673 7.959 1.00 90.56 81 ALA A O 1
ATOM 581 N N . GLN A 1 82 ? -19.157 6.543 5.722 1.00 91.50 82 GLN A N 1
ATOM 582 C CA . GLN A 1 82 ? -20.610 6.425 5.572 1.00 91.50 82 GLN A CA 1
ATOM 583 C C . GLN A 1 82 ? -21.080 4.960 5.508 1.00 91.50 82 GLN A C 1
ATOM 585 O O . GLN A 1 82 ? -22.267 4.713 5.294 1.00 91.50 82 GLN A O 1
ATOM 590 N N . LYS A 1 83 ? -20.178 3.992 5.733 1.00 89.38 83 LYS A N 1
ATOM 591 C CA . LYS A 1 83 ? -20.416 2.541 5.662 1.00 89.38 83 LYS A CA 1
ATOM 592 C C . LYS A 1 83 ? -20.781 2.030 4.266 1.00 89.38 83 LYS A C 1
ATOM 594 O O . LYS A 1 83 ? -21.358 0.950 4.141 1.00 89.38 83 LYS A O 1
ATOM 599 N N . LYS A 1 84 ? -20.459 2.782 3.218 1.00 94.81 84 LYS A N 1
ATOM 600 C CA . LYS A 1 84 ? -20.614 2.328 1.837 1.00 94.81 84 LYS A CA 1
ATOM 601 C C . LYS A 1 84 ? -19.377 1.548 1.434 1.00 94.81 84 LYS A C 1
ATOM 603 O O . LYS A 1 84 ? -18.267 1.915 1.803 1.00 94.81 84 LYS A O 1
ATOM 608 N N . GLU A 1 85 ? -19.578 0.471 0.683 1.00 95.81 85 GLU A N 1
ATOM 609 C CA . GLU A 1 85 ? -18.483 -0.321 0.125 1.00 95.81 85 GLU A CA 1
ATOM 610 C C . GLU A 1 85 ? -17.528 0.569 -0.678 1.00 95.81 85 GLU A C 1
ATOM 612 O O . GLU A 1 85 ? -17.955 1.295 -1.580 1.00 95.81 85 GLU A O 1
ATOM 617 N N . VAL A 1 86 ? -16.235 0.487 -0.359 1.00 94.25 86 VAL A N 1
ATOM 618 C CA . VAL A 1 86 ? -15.190 1.158 -1.135 1.00 94.25 86 VAL A CA 1
ATOM 619 C C . VAL A 1 86 ? -14.880 0.307 -2.357 1.00 94.25 86 VAL A C 1
ATOM 621 O O . VAL A 1 86 ? -14.544 -0.872 -2.244 1.00 94.25 86 VAL A O 1
ATOM 624 N N . LYS A 1 87 ? -15.017 0.917 -3.532 1.00 89.81 87 LYS A N 1
ATOM 625 C CA . LYS A 1 87 ? -14.678 0.314 -4.823 1.00 89.81 87 LYS A CA 1
ATOM 626 C C . LYS A 1 87 ? -13.303 0.790 -5.286 1.00 89.81 87 LYS A C 1
ATOM 628 O O . LYS A 1 87 ? -12.617 1.530 -4.584 1.00 89.81 87 LYS A O 1
ATOM 633 N N . GLU A 1 88 ? -12.914 0.363 -6.482 1.00 90.31 88 GLU A N 1
ATOM 634 C CA . GLU A 1 88 ? -11.786 0.951 -7.203 1.00 90.31 88 GLU A CA 1
ATOM 635 C C . GLU A 1 88 ? -11.893 2.478 -7.235 1.00 90.31 88 GLU A C 1
ATOM 637 O O . GLU A 1 88 ? -12.987 3.040 -7.355 1.00 90.31 88 GLU A O 1
ATOM 642 N N . GLY A 1 89 ? -10.752 3.144 -7.099 1.00 94.00 89 GLY A N 1
ATOM 643 C CA . GLY A 1 89 ? -10.713 4.583 -6.909 1.00 94.00 89 GLY A CA 1
ATOM 644 C C . GLY A 1 89 ? -9.537 5.242 -7.601 1.00 94.00 89 GLY A C 1
ATOM 645 O O . GLY A 1 89 ? -8.565 4.604 -8.003 1.00 94.00 89 GLY A O 1
ATOM 646 N N . LYS A 1 90 ? -9.633 6.563 -7.714 1.00 98.06 90 LYS A N 1
ATOM 647 C CA . LYS A 1 90 ? -8.543 7.439 -8.127 1.00 98.06 90 LYS A CA 1
ATOM 648 C C . LYS A 1 90 ? -8.227 8.373 -6.967 1.00 98.06 90 LYS A C 1
ATOM 650 O O . LYS A 1 90 ? -9.137 8.965 -6.391 1.00 98.06 90 LYS A O 1
ATOM 655 N N . ILE A 1 91 ? -6.950 8.514 -6.633 1.00 98.44 91 ILE A N 1
ATOM 656 C CA . ILE A 1 91 ? -6.480 9.453 -5.613 1.00 98.44 91 ILE A CA 1
ATOM 657 C C . ILE A 1 91 ? -5.601 10.479 -6.322 1.00 98.44 91 ILE A C 1
ATOM 659 O O . ILE A 1 91 ? -4.519 10.155 -6.817 1.00 98.44 91 ILE A O 1
ATOM 663 N N . GLU A 1 92 ? -6.077 11.720 -6.401 1.00 98.56 92 GLU A N 1
ATOM 664 C CA . GLU A 1 92 ? -5.343 12.813 -7.042 1.00 98.56 92 GLU A CA 1
ATOM 665 C C . GLU A 1 92 ? -3.999 13.085 -6.351 1.00 98.56 92 GLU A C 1
ATOM 667 O O . GLU A 1 92 ? -3.774 12.710 -5.197 1.00 98.56 92 GLU A O 1
ATOM 672 N N . LYS A 1 93 ? -3.078 13.740 -7.064 1.00 98.25 93 LYS A N 1
ATOM 673 C CA . LYS A 1 93 ? -1.772 14.127 -6.515 1.00 98.25 93 LYS A CA 1
ATOM 674 C C . LYS A 1 93 ? -1.950 14.938 -5.228 1.00 98.25 93 LYS A C 1
ATOM 676 O O . LYS A 1 93 ? -2.632 15.959 -5.231 1.00 98.25 93 LYS A O 1
ATOM 681 N N . GLY A 1 94 ? -1.293 14.519 -4.148 1.00 97.69 94 GLY A N 1
ATOM 682 C CA . GLY A 1 94 ? -1.359 15.195 -2.851 1.00 97.69 94 GLY A CA 1
ATOM 683 C C . GLY A 1 94 ? -2.642 14.935 -2.058 1.00 97.69 94 GLY A C 1
ATOM 684 O O . GLY A 1 94 ? -2.716 15.358 -0.906 1.00 97.69 94 GLY A O 1
ATOM 685 N N . ALA A 1 95 ? -3.624 14.235 -2.634 1.00 98.50 95 ALA A N 1
ATOM 686 C CA . ALA A 1 95 ? -4.840 13.835 -1.943 1.00 98.50 95 ALA A CA 1
ATOM 687 C C . ALA A 1 95 ? -4.630 12.547 -1.130 1.00 98.50 95 ALA A C 1
ATOM 689 O O . ALA A 1 95 ? -3.574 11.905 -1.175 1.00 98.50 95 ALA A O 1
ATOM 690 N N . GLN A 1 96 ? -5.669 12.166 -0.389 1.00 98.44 96 GLN A N 1
ATOM 691 C CA . GLN A 1 96 ? -5.705 10.920 0.363 1.00 98.44 96 GLN A CA 1
ATOM 692 C C . GLN A 1 96 ? -6.995 10.145 0.098 1.00 98.44 96 GLN A C 1
ATOM 694 O O . GLN A 1 96 ? -8.065 10.737 -0.037 1.00 98.44 96 GLN A O 1
ATOM 699 N N . GLY A 1 97 ? -6.885 8.822 0.056 1.00 97.62 97 GLY A N 1
ATOM 700 C CA . GLY A 1 97 ? -8.012 7.901 0.162 1.00 97.62 97 GLY A 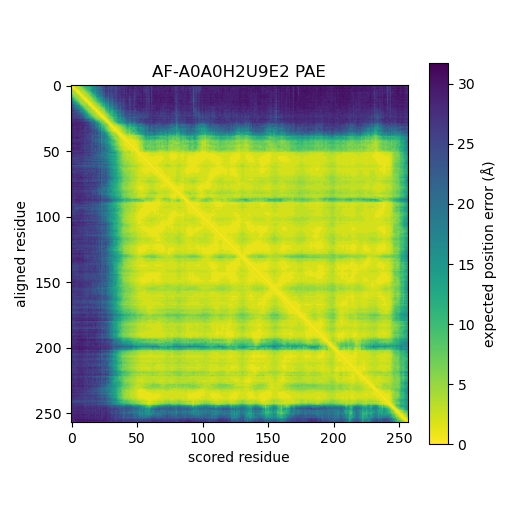CA 1
ATOM 701 C C . GLY A 1 97 ? -8.097 7.352 1.582 1.00 97.62 97 GLY A C 1
ATOM 702 O O . GLY A 1 97 ? -7.068 7.149 2.224 1.00 97.62 97 GLY A O 1
ATOM 703 N N . VAL A 1 98 ? -9.308 7.114 2.080 1.00 97.81 98 VAL A N 1
ATOM 704 C CA . VAL A 1 98 ? -9.530 6.528 3.408 1.00 97.81 98 VAL A CA 1
ATOM 705 C C . VAL A 1 98 ? -10.563 5.418 3.294 1.00 97.81 98 VAL A C 1
ATOM 707 O O . VAL A 1 98 ? -11.625 5.624 2.709 1.00 97.81 98 VAL A O 1
ATOM 710 N N . TYR A 1 99 ? -10.262 4.260 3.870 1.00 97.94 99 TYR A N 1
ATOM 711 C CA . TYR A 1 99 ? -11.206 3.156 4.006 1.00 97.94 99 TYR A CA 1
ATOM 712 C C . TYR A 1 99 ? -11.059 2.487 5.370 1.00 97.94 99 TYR A C 1
ATOM 714 O O . TYR A 1 99 ? -10.040 2.609 6.046 1.00 97.94 99 TYR A O 1
ATOM 722 N N . ILE A 1 100 ? -12.102 1.789 5.789 1.00 97.38 100 ILE A N 1
ATOM 723 C CA . ILE A 1 100 ? -12.187 1.088 7.063 1.00 97.38 100 ILE A CA 1
ATOM 724 C C . ILE A 1 100 ? -12.334 -0.395 6.757 1.00 97.38 100 ILE A C 1
ATOM 726 O O . ILE A 1 100 ? -13.209 -0.792 5.983 1.00 97.38 100 ILE A O 1
ATOM 730 N N . VAL A 1 101 ? -11.500 -1.219 7.385 1.00 97.00 101 VAL A N 1
ATOM 731 C CA . VAL A 1 101 ? -11.648 -2.675 7.357 1.00 97.00 101 VAL A CA 1
ATOM 732 C C . VAL A 1 101 ? -12.225 -3.175 8.676 1.00 97.00 101 VAL A C 1
ATOM 734 O O . VAL A 1 101 ? -11.925 -2.659 9.756 1.00 97.00 101 VAL A O 1
ATOM 737 N N . ASN A 1 102 ? -13.098 -4.170 8.566 1.00 95.62 102 ASN A N 1
ATOM 738 C CA . ASN A 1 102 ? -13.811 -4.774 9.685 1.00 95.62 102 ASN A CA 1
ATOM 739 C C . ASN A 1 102 ? -13.071 -6.023 10.199 1.00 95.62 102 ASN A C 1
ATOM 741 O O . ASN A 1 102 ? -12.184 -6.528 9.505 1.00 95.62 102 ASN A O 1
ATOM 745 N N . PRO A 1 103 ? -13.431 -6.543 11.388 1.00 95.44 103 PRO A N 1
ATOM 746 C CA . PRO A 1 103 ? -13.004 -7.872 11.821 1.00 95.44 103 PRO A CA 1
ATOM 747 C C . PRO A 1 103 ? -13.196 -8.919 10.725 1.00 95.44 103 PRO A C 1
ATOM 749 O O . PRO A 1 103 ? -14.139 -8.830 9.945 1.00 95.44 103 PRO A O 1
ATOM 752 N N . ASP A 1 104 ? -12.281 -9.877 10.661 1.00 96.12 104 ASP A N 1
ATOM 753 C CA . ASP A 1 104 ? -12.207 -10.959 9.676 1.00 96.12 104 ASP A CA 1
ATOM 754 C C . ASP A 1 104 ? -11.922 -10.524 8.230 1.00 96.12 104 ASP A C 1
ATOM 756 O O . ASP A 1 104 ? -11.874 -11.369 7.339 1.00 96.12 104 ASP A O 1
ATOM 760 N N . TYR A 1 105 ? -11.659 -9.234 7.976 1.00 97.38 105 TYR A N 1
ATOM 761 C CA . TYR A 1 105 ? -11.170 -8.763 6.677 1.00 97.38 105 TYR A CA 1
ATOM 762 C C . TYR A 1 105 ? -9.845 -9.436 6.302 1.00 97.38 105 TYR A C 1
ATOM 764 O O . TYR A 1 105 ? -8.910 -9.466 7.102 1.00 97.38 105 TYR A O 1
ATOM 772 N N . ILE A 1 106 ? -9.745 -9.905 5.058 1.00 97.62 106 ILE A N 1
ATOM 773 C CA . ILE A 1 106 ? -8.505 -10.384 4.442 1.00 97.62 106 ILE A CA 1
ATOM 774 C C . ILE A 1 106 ? -8.503 -9.905 2.992 1.00 97.62 106 ILE A C 1
ATOM 776 O O . ILE A 1 106 ? -9.392 -10.262 2.213 1.00 97.62 106 ILE A O 1
ATOM 780 N N . GLY A 1 107 ? -7.521 -9.096 2.615 1.00 97.56 107 GLY A N 1
ATOM 781 C CA . GLY A 1 107 ? -7.425 -8.605 1.247 1.00 97.56 107 GLY A CA 1
ATOM 782 C C . GLY A 1 107 ? -6.292 -7.619 1.033 1.00 97.56 107 GLY A C 1
ATOM 783 O O . GLY A 1 107 ? -5.565 -7.266 1.959 1.00 97.56 107 GLY A O 1
ATOM 784 N N . ALA A 1 108 ? -6.201 -7.133 -0.197 1.00 98.12 108 ALA A N 1
ATOM 785 C CA . ALA A 1 108 ? -5.154 -6.240 -0.650 1.00 98.12 108 ALA A CA 1
ATOM 786 C C . ALA A 1 108 ? -5.715 -5.050 -1.436 1.00 98.12 108 ALA A C 1
ATOM 788 O O . ALA A 1 108 ? -6.787 -5.129 -2.045 1.00 98.12 108 ALA A O 1
ATOM 789 N N . VAL A 1 109 ? -4.963 -3.950 -1.448 1.00 98.44 109 VAL A N 1
ATOM 790 C CA . VAL A 1 109 ? -5.176 -2.819 -2.355 1.00 98.44 109 VAL A CA 1
ATOM 791 C C . VAL A 1 109 ? -4.015 -2.740 -3.334 1.00 98.44 109 VAL A C 1
ATOM 793 O O . VAL A 1 109 ? -2.875 -2.530 -2.935 1.00 98.44 109 VAL A O 1
ATOM 796 N N . PHE A 1 110 ? -4.318 -2.882 -4.618 1.00 98.56 110 PHE A N 1
ATOM 797 C CA . PHE A 1 110 ? -3.371 -2.750 -5.719 1.00 98.56 110 PHE A CA 1
ATOM 798 C C . PHE A 1 110 ? -3.252 -1.281 -6.104 1.00 98.56 110 PHE A C 1
ATOM 800 O O . PHE A 1 110 ? -4.278 -0.625 -6.295 1.00 98.56 110 PHE A O 1
ATOM 807 N N . ILE A 1 111 ? -2.025 -0.779 -6.229 1.00 98.56 111 ILE A N 1
ATOM 808 C CA . ILE A 1 111 ? -1.737 0.639 -6.469 1.00 98.56 111 ILE A CA 1
ATOM 809 C C . ILE A 1 111 ? -1.020 0.818 -7.805 1.00 98.56 111 ILE A C 1
ATOM 811 O O . ILE A 1 111 ? -0.031 0.141 -8.064 1.00 98.56 111 ILE A O 1
ATOM 815 N N . ASN A 1 112 ? -1.459 1.751 -8.647 1.00 98.56 112 ASN A N 1
ATOM 816 C CA . ASN A 1 112 ? -0.761 2.074 -9.895 1.00 98.56 112 ASN A CA 1
ATOM 817 C C . ASN A 1 112 ? -0.805 3.576 -10.207 1.00 98.56 112 ASN A C 1
ATOM 819 O O . ASN A 1 112 ? -1.569 4.326 -9.601 1.00 98.56 112 ASN A O 1
ATOM 823 N N . ASP A 1 113 ? 0.017 4.027 -11.153 1.00 98.25 113 ASP A N 1
ATOM 824 C CA . ASP A 1 113 ? -0.142 5.347 -11.764 1.00 98.25 113 ASP A CA 1
ATOM 825 C C . ASP A 1 113 ? -1.501 5.405 -12.473 1.00 98.25 113 ASP A C 1
ATOM 827 O O . ASP A 1 113 ? -1.884 4.458 -13.159 1.00 98.25 113 ASP A O 1
ATOM 831 N N . ALA A 1 114 ? -2.237 6.510 -12.330 1.00 98.19 114 ALA A N 1
ATOM 832 C CA . ALA A 1 114 ? -3.614 6.589 -12.814 1.00 98.19 114 ALA A CA 1
ATOM 833 C C . ALA A 1 114 ? -3.772 6.470 -14.340 1.00 98.19 114 ALA A C 1
ATOM 835 O O . ALA A 1 114 ? -4.896 6.341 -14.823 1.00 98.19 114 ALA A O 1
ATOM 836 N N . LYS A 1 115 ? -2.676 6.518 -15.106 1.00 98.06 115 LYS A N 1
ATOM 837 C CA . LYS A 1 115 ? -2.676 6.227 -16.549 1.00 98.06 115 LYS A CA 1
ATOM 838 C C . LYS A 1 115 ? -2.851 4.741 -16.863 1.00 98.06 115 LYS A C 1
ATOM 840 O O . LYS A 1 115 ? -3.110 4.405 -18.015 1.00 98.06 115 LYS A O 1
ATOM 845 N N . PHE A 1 116 ? -2.699 3.873 -15.868 1.00 97.75 116 PHE A N 1
ATOM 846 C CA . PHE A 1 116 ? -2.752 2.428 -16.017 1.00 97.75 116 PHE A CA 1
ATOM 847 C C . PHE A 1 116 ? -3.768 1.830 -15.034 1.00 97.75 116 PHE A C 1
ATOM 849 O O . PHE A 1 116 ? -3.925 2.317 -13.907 1.00 97.75 116 PHE A O 1
ATOM 856 N N . PRO A 1 117 ? -4.486 0.769 -15.433 1.00 95.50 117 PRO A N 1
ATOM 857 C CA . PRO A 1 117 ? -5.316 0.035 -14.495 1.00 95.50 117 PRO A CA 1
ATOM 858 C C . PRO A 1 117 ? -4.428 -0.688 -13.466 1.00 95.50 117 PRO A C 1
ATOM 860 O O . PRO A 1 117 ? -3.351 -1.185 -13.818 1.00 95.50 117 PRO A O 1
ATOM 863 N N . PRO A 1 118 ? -4.854 -0.796 -12.197 1.00 96.69 118 PRO A N 1
ATOM 864 C CA . PRO A 1 118 ? -4.236 -1.729 -11.268 1.00 96.69 118 PRO A CA 1
ATOM 865 C C . PRO A 1 118 ? -4.388 -3.162 -11.788 1.00 96.69 118 PRO A C 1
ATOM 867 O O . PRO A 1 118 ? -5.468 -3.572 -12.215 1.00 96.69 118 PRO A O 1
ATOM 870 N N . SER A 1 119 ? -3.316 -3.939 -11.730 1.00 96.88 119 SER A N 1
ATOM 871 C CA . SER A 1 119 ? -3.257 -5.315 -12.224 1.00 96.88 119 SER A CA 1
ATOM 872 C C . SER A 1 119 ? -2.774 -6.257 -11.127 1.00 96.88 119 SER A C 1
ATOM 874 O O . SER A 1 119 ? -2.471 -5.825 -10.020 1.00 96.88 119 SER A O 1
ATOM 876 N N . GLN A 1 120 ? -2.666 -7.554 -11.414 1.00 96.25 120 GLN A N 1
ATOM 877 C CA . GLN A 1 120 ? -2.058 -8.495 -10.470 1.00 96.25 120 GLN A CA 1
ATOM 878 C C . GLN A 1 120 ? -0.570 -8.210 -10.200 1.00 96.25 120 GLN A C 1
ATOM 880 O O . GLN A 1 120 ? -0.061 -8.651 -9.179 1.00 96.25 120 GLN A O 1
ATOM 885 N N . HIS A 1 121 ? 0.126 -7.481 -11.080 1.00 97.56 121 HIS A N 1
ATOM 886 C CA . HIS A 1 121 ? 1.549 -7.148 -10.941 1.00 97.56 121 HIS A CA 1
ATOM 887 C C . HIS A 1 121 ? 1.777 -5.783 -10.269 1.00 97.56 121 HIS A C 1
ATOM 889 O O . HIS A 1 121 ? 2.907 -5.305 -10.214 1.00 97.56 121 HIS A O 1
ATOM 895 N N . SER A 1 122 ? 0.719 -5.122 -9.795 1.00 98.25 122 SER A N 1
ATOM 896 C CA . SER A 1 122 ? 0.858 -3.874 -9.048 1.00 98.25 122 SER A CA 1
ATOM 897 C C . SER A 1 122 ? 1.378 -4.112 -7.635 1.00 98.25 122 SER A C 1
ATOM 899 O O . SER A 1 122 ? 1.088 -5.146 -7.037 1.00 98.25 122 SER A O 1
ATOM 901 N N . THR A 1 123 ? 2.082 -3.120 -7.085 1.00 98.62 123 THR A N 1
ATOM 902 C CA . THR A 1 123 ? 2.433 -3.089 -5.661 1.00 98.62 123 THR A CA 1
ATOM 903 C C . THR A 1 123 ? 1.161 -3.169 -4.819 1.00 98.62 123 THR A C 1
ATOM 905 O O . THR A 1 123 ? 0.175 -2.474 -5.100 1.00 98.62 123 THR A O 1
ATOM 908 N N . GLN A 1 124 ? 1.184 -4.020 -3.796 1.00 98.56 124 GLN A N 1
ATOM 909 C CA . GLN A 1 124 ? 0.018 -4.339 -2.981 1.00 98.56 124 GLN A CA 1
ATOM 910 C C . GLN A 1 124 ? 0.178 -3.821 -1.555 1.00 98.56 124 GLN A C 1
ATOM 912 O O . GLN A 1 124 ? 1.248 -3.924 -0.963 1.00 98.56 124 GLN A O 1
ATOM 917 N N . ILE A 1 125 ? -0.907 -3.293 -0.994 1.00 98.62 125 ILE A N 1
ATOM 918 C CA . ILE A 1 125 ? -1.065 -3.048 0.441 1.00 98.62 125 ILE A CA 1
ATOM 919 C C . ILE A 1 125 ? -1.938 -4.175 0.983 1.00 98.62 125 ILE A C 1
ATOM 921 O O . ILE A 1 125 ? -3.146 -4.167 0.739 1.00 98.62 125 ILE A O 1
ATOM 925 N N . GLU A 1 126 ? -1.351 -5.132 1.690 1.00 98.44 126 GLU A N 1
ATOM 926 C CA . GLU A 1 126 ? -2.055 -6.297 2.225 1.00 98.44 126 GLU A CA 1
ATOM 927 C C . GLU A 1 126 ? -2.468 -6.045 3.677 1.00 98.44 126 GLU A C 1
ATOM 929 O O . GLU A 1 126 ? -1.704 -5.513 4.484 1.00 98.44 126 GLU A O 1
ATOM 934 N N . VAL A 1 127 ? -3.711 -6.391 4.019 1.00 98.00 127 VAL A N 1
ATOM 935 C CA . VAL A 1 127 ? -4.258 -6.231 5.371 1.00 98.00 127 VAL A CA 1
ATOM 936 C C . VAL A 1 127 ? -5.053 -7.471 5.760 1.00 98.00 127 VAL A C 1
ATOM 938 O O . VAL A 1 127 ? -5.884 -7.969 5.000 1.00 98.00 127 VAL A O 1
ATOM 941 N N . SER A 1 128 ? -4.844 -7.930 6.992 1.00 97.12 128 SER A N 1
ATOM 942 C CA . SER A 1 128 ? -5.567 -9.050 7.589 1.00 97.12 128 SER A CA 1
ATOM 943 C C . SER A 1 128 ? -6.011 -8.716 9.012 1.00 97.12 128 SER A C 1
ATOM 945 O O . SER A 1 128 ? -5.210 -8.327 9.857 1.00 97.12 128 SER A O 1
ATOM 947 N N . MET A 1 129 ? -7.288 -8.933 9.304 1.00 95.69 129 MET A N 1
ATOM 948 C CA . MET A 1 129 ? -7.925 -8.700 10.600 1.00 95.69 129 MET A CA 1
ATOM 949 C C . MET A 1 129 ? -8.426 -10.030 11.169 1.00 95.69 129 MET A C 1
ATOM 951 O O . MET A 1 129 ? -9.625 -10.247 11.272 1.00 95.69 129 MET A O 1
ATOM 955 N N . LYS A 1 130 ? -7.533 -10.964 11.503 1.00 92.56 130 LYS A N 1
ATOM 956 C CA . LYS A 1 130 ? -7.910 -12.345 11.859 1.00 92.56 130 LYS A CA 1
ATOM 957 C C . LYS A 1 130 ? -7.691 -12.621 13.342 1.00 92.56 130 LYS A C 1
ATOM 959 O O . LYS A 1 130 ? -6.665 -12.238 13.899 1.00 92.56 130 LYS A O 1
ATOM 964 N N . MET A 1 131 ? -8.632 -13.324 13.982 1.00 89.50 131 MET A N 1
ATOM 965 C CA . MET A 1 131 ? -8.538 -13.719 15.403 1.00 89.50 131 MET A CA 1
ATOM 966 C C . MET A 1 131 ? -8.300 -12.522 16.346 1.00 89.50 131 MET A C 1
ATOM 968 O O . MET A 1 131 ? -7.508 -12.604 17.283 1.00 89.50 131 MET A O 1
ATOM 972 N N . GLY A 1 132 ? -8.934 -11.380 16.058 1.00 86.06 132 GLY A N 1
ATOM 973 C CA . GLY A 1 132 ? -8.765 -10.140 16.827 1.00 86.06 132 GLY A CA 1
ATOM 974 C C . GLY A 1 132 ? -7.398 -9.460 16.670 1.00 86.06 132 GLY A C 1
ATOM 975 O O . GLY A 1 132 ? -7.138 -8.459 17.337 1.00 86.06 132 GLY A O 1
ATOM 976 N N . LYS A 1 133 ? -6.527 -9.973 15.793 1.00 92.50 133 LYS A N 1
ATOM 977 C CA . LYS A 1 133 ? -5.204 -9.415 15.494 1.00 92.50 133 LYS A CA 1
ATOM 978 C C . LYS A 1 133 ? -5.226 -8.652 14.178 1.00 92.50 133 LYS A C 1
ATOM 980 O O . LYS A 1 133 ? -5.984 -8.983 13.269 1.00 92.50 133 LYS A O 1
ATOM 985 N N . LYS A 1 134 ? -4.365 -7.638 14.090 1.00 94.25 134 LYS A N 1
ATOM 986 C CA . LYS A 1 134 ? -4.213 -6.774 12.914 1.00 94.25 134 LYS A CA 1
ATOM 987 C C . LYS A 1 134 ? -2.853 -7.031 12.278 1.00 94.25 134 LYS A C 1
ATOM 989 O O . LYS A 1 134 ? -1.833 -6.810 12.926 1.00 94.25 134 LYS A O 1
ATOM 994 N N . GLY A 1 135 ? -2.845 -7.523 11.051 1.00 95.31 135 GLY A N 1
ATOM 995 C CA . GLY A 1 135 ? -1.662 -7.740 10.232 1.00 95.31 135 GLY A CA 1
ATOM 996 C C . GLY A 1 135 ? -1.671 -6.818 9.026 1.00 95.31 135 GLY A C 1
ATOM 997 O O . GLY A 1 135 ? -2.736 -6.592 8.446 1.00 95.31 135 GLY A O 1
ATOM 998 N N . PHE A 1 136 ? -0.505 -6.310 8.651 1.00 97.69 136 PHE A N 1
ATOM 999 C CA . PHE A 1 136 ? -0.330 -5.649 7.368 1.00 97.69 136 PHE A CA 1
ATOM 1000 C C . PHE A 1 136 ? 1.077 -5.852 6.824 1.00 97.69 136 PHE A C 1
ATOM 1002 O O . PHE A 1 136 ? 2.034 -6.038 7.584 1.00 97.69 136 PHE A O 1
ATOM 1009 N N . ASP A 1 137 ? 1.185 -5.720 5.514 1.00 97.62 137 ASP A N 1
ATOM 1010 C CA . ASP A 1 137 ? 2.446 -5.583 4.813 1.00 97.62 137 ASP A CA 1
ATOM 1011 C C . ASP A 1 137 ? 2.256 -4.853 3.478 1.00 97.62 137 ASP A C 1
ATOM 1013 O O . ASP A 1 137 ? 1.139 -4.604 3.016 1.00 97.62 137 ASP A O 1
ATOM 1017 N N . VAL A 1 138 ? 3.375 -4.439 2.892 1.00 98.19 138 VAL A N 1
ATOM 1018 C CA . VAL A 1 138 ? 3.436 -4.086 1.478 1.00 98.19 138 VAL A CA 1
ATOM 1019 C C . VAL A 1 138 ? 4.088 -5.245 0.752 1.00 98.19 138 VAL A C 1
ATOM 1021 O O . VAL A 1 138 ? 5.187 -5.672 1.115 1.00 98.19 138 VAL A O 1
ATOM 1024 N N . SER A 1 139 ? 3.440 -5.699 -0.311 1.00 98.19 139 SER A N 1
ATOM 1025 C CA . SER A 1 139 ? 3.859 -6.874 -1.053 1.00 98.19 139 SER A CA 1
ATOM 1026 C C . SER A 1 139 ? 4.175 -6.533 -2.495 1.00 98.19 139 SER A C 1
ATOM 1028 O O . SER A 1 139 ? 3.388 -5.928 -3.227 1.00 98.19 139 SER A O 1
ATOM 1030 N N . ASN A 1 140 ? 5.377 -6.942 -2.881 1.00 98.06 140 ASN A N 1
ATOM 1031 C CA . ASN A 1 140 ? 5.897 -6.938 -4.236 1.00 98.06 140 ASN A CA 1
ATOM 1032 C C . ASN A 1 140 ? 6.110 -8.378 -4.739 1.00 98.06 140 ASN A C 1
ATOM 1034 O O . ASN A 1 140 ? 6.857 -8.605 -5.694 1.00 98.06 140 ASN A O 1
ATOM 1038 N N . VAL A 1 141 ? 5.470 -9.371 -4.098 1.00 97.19 141 VAL A N 1
ATOM 1039 C CA . VAL A 1 141 ? 5.573 -10.793 -4.470 1.00 97.19 141 VAL A CA 1
ATOM 1040 C C . VAL A 1 141 ? 5.088 -11.019 -5.886 1.00 97.19 141 VAL A C 1
ATOM 1042 O O . VAL A 1 141 ? 5.692 -11.804 -6.600 1.00 97.19 141 VAL A O 1
ATOM 1045 N N . THR A 1 142 ? 4.026 -10.336 -6.311 1.00 97.19 142 THR A N 1
ATOM 1046 C CA . THR A 1 142 ? 3.478 -10.476 -7.666 1.00 97.19 142 THR A CA 1
ATOM 1047 C C . THR A 1 142 ? 4.073 -9.467 -8.648 1.00 97.19 142 THR A C 1
ATOM 1049 O O . THR A 1 142 ? 4.189 -9.762 -9.840 1.00 97.19 142 THR A O 1
ATOM 1052 N N . GLY A 1 143 ? 4.492 -8.295 -8.170 1.00 97.88 143 GLY A N 1
ATOM 1053 C CA . GLY A 1 143 ? 5.152 -7.280 -8.977 1.00 97.88 143 GLY A CA 1
ATOM 1054 C C . GLY A 1 143 ? 5.271 -5.925 -8.287 1.00 97.88 143 GLY A C 1
ATOM 1055 O O . GLY A 1 143 ? 4.955 -5.784 -7.111 1.00 97.88 143 GLY A O 1
ATOM 1056 N N . PHE A 1 144 ? 5.766 -4.935 -9.025 1.00 98.50 144 PHE A N 1
ATOM 1057 C CA . PHE A 1 144 ? 5.971 -3.570 -8.545 1.00 98.50 144 PHE A CA 1
ATOM 1058 C C . PHE A 1 144 ? 5.530 -2.543 -9.586 1.00 98.50 144 PHE A C 1
ATOM 1060 O O . PHE A 1 144 ? 5.853 -2.671 -10.768 1.00 98.50 144 PHE A O 1
ATOM 1067 N N . THR A 1 145 ? 4.867 -1.486 -9.127 1.00 98.44 145 THR A N 1
ATOM 1068 C CA . THR A 1 145 ? 4.415 -0.345 -9.946 1.00 98.44 145 THR A CA 1
ATOM 1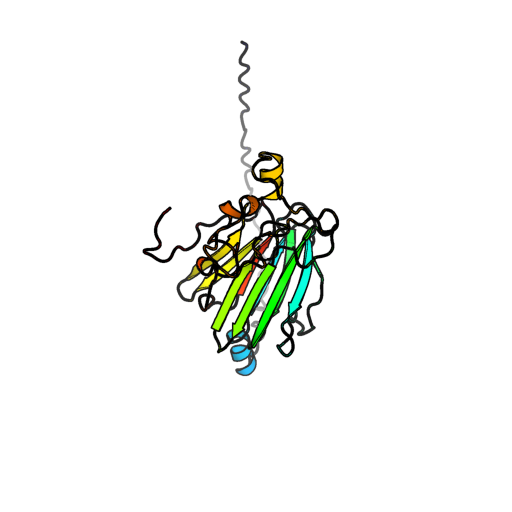069 C C . THR A 1 145 ? 4.923 0.974 -9.380 1.00 98.44 145 THR A C 1
ATOM 1071 O O . THR A 1 145 ? 5.529 1.766 -10.099 1.00 98.44 145 THR A O 1
ATOM 1074 N N . LEU A 1 146 ? 4.684 1.215 -8.089 1.00 98.31 146 LEU A N 1
ATOM 1075 C CA . LEU A 1 146 ? 5.028 2.455 -7.401 1.00 98.31 146 LEU A CA 1
ATOM 1076 C C . LEU A 1 146 ? 5.630 2.162 -6.020 1.00 98.31 146 LEU A C 1
ATOM 1078 O O . LEU A 1 146 ? 5.233 1.190 -5.380 1.00 98.31 146 LEU A O 1
ATOM 1082 N N . PRO A 1 147 ? 6.522 3.031 -5.509 1.00 97.81 147 PRO A N 1
ATOM 1083 C CA . PRO A 1 147 ? 6.989 2.937 -4.131 1.00 97.81 147 PRO A CA 1
ATOM 1084 C C . PRO A 1 147 ? 5.815 3.087 -3.161 1.00 97.81 147 PRO A C 1
ATOM 1086 O O . PRO A 1 147 ? 5.002 4.002 -3.316 1.00 97.81 147 PRO A O 1
ATOM 1089 N N . VAL A 1 148 ? 5.740 2.233 -2.144 1.00 98.31 148 VAL A N 1
ATOM 1090 C CA . VAL A 1 148 ? 4.723 2.310 -1.088 1.00 98.31 148 VAL A CA 1
ATOM 1091 C C . VAL A 1 148 ? 5.372 2.002 0.251 1.00 98.31 148 VAL A C 1
ATOM 1093 O O . VAL A 1 148 ? 6.077 1.006 0.374 1.00 98.31 148 VAL A O 1
ATOM 1096 N N . ILE A 1 149 ? 5.113 2.831 1.262 1.00 97.25 149 ILE A N 1
ATOM 1097 C CA . ILE A 1 149 ? 5.441 2.539 2.663 1.00 97.25 149 ILE A CA 1
ATOM 1098 C C . ILE A 1 149 ? 4.183 2.693 3.503 1.00 97.25 149 ILE A C 1
ATOM 1100 O O . ILE A 1 149 ? 3.601 3.775 3.558 1.00 97.25 149 ILE A O 1
ATOM 1104 N N . CYS A 1 150 ? 3.788 1.625 4.180 1.00 97.50 150 CYS A N 1
ATOM 1105 C CA . CYS A 1 150 ? 2.721 1.609 5.165 1.00 97.50 150 CYS A CA 1
ATOM 1106 C C . CYS A 1 150 ? 3.290 1.605 6.572 1.00 97.50 150 CYS A C 1
ATOM 1108 O O . CYS A 1 150 ? 4.298 0.958 6.847 1.00 97.50 150 CYS A O 1
ATOM 1110 N N . ARG A 1 151 ? 2.605 2.298 7.479 1.00 95.44 151 ARG A N 1
ATOM 1111 C CA . ARG A 1 151 ? 2.962 2.332 8.889 1.00 95.44 151 ARG A CA 1
ATOM 1112 C C . ARG A 1 151 ? 1.755 2.278 9.798 1.00 95.44 151 ARG A C 1
ATOM 1114 O O . ARG A 1 151 ? 0.681 2.771 9.447 1.00 95.44 151 ARG A O 1
ATOM 1121 N N . CYS A 1 152 ? 1.970 1.789 11.007 1.00 95.19 152 CYS A N 1
ATOM 1122 C CA . CYS A 1 152 ? 1.023 1.928 12.099 1.00 95.19 152 CYS A CA 1
ATOM 1123 C C . CYS A 1 152 ? 1.743 2.135 13.430 1.00 95.19 152 CYS A C 1
ATOM 1125 O O . CYS A 1 152 ? 2.951 1.919 13.548 1.00 95.19 152 CYS A O 1
ATOM 1127 N N . GLU A 1 153 ? 0.983 2.562 14.433 1.00 92.69 153 GLU A N 1
ATOM 1128 C CA . GLU A 1 153 ? 1.498 2.832 15.770 1.00 92.69 153 GLU A CA 1
ATOM 1129 C C . GLU A 1 153 ? 1.044 1.754 16.767 1.00 92.69 153 GLU A C 1
ATOM 1131 O O . GLU A 1 153 ? -0.127 1.343 16.797 1.00 92.69 153 GLU A O 1
ATOM 1136 N N . ALA A 1 154 ? 1.981 1.300 17.597 1.00 91.06 154 ALA A N 1
ATOM 1137 C CA . ALA A 1 154 ? 1.707 0.417 18.723 1.00 91.06 154 ALA A CA 1
ATOM 1138 C C . ALA A 1 154 ? 1.227 1.179 19.963 1.00 91.06 154 ALA A C 1
ATOM 1140 O O . ALA A 1 154 ? 1.186 2.405 20.009 1.00 91.06 154 ALA A O 1
ATOM 1141 N N . ALA A 1 155 ? 0.862 0.433 21.008 1.00 89.56 155 ALA A N 1
ATOM 1142 C CA . ALA A 1 155 ? 0.306 1.007 22.232 1.00 89.56 155 ALA A CA 1
ATOM 1143 C C . ALA A 1 155 ? 1.309 1.913 22.970 1.00 89.56 155 ALA A C 1
ATOM 1145 O O . ALA A 1 155 ? 0.907 2.863 23.631 1.00 89.56 155 ALA A O 1
ATOM 1146 N N . ASN A 1 156 ? 2.607 1.637 22.829 1.00 88.75 156 ASN A N 1
ATOM 1147 C CA . ASN A 1 156 ? 3.699 2.405 23.429 1.00 88.75 156 ASN A CA 1
ATOM 1148 C C . ASN A 1 156 ? 4.204 3.561 22.544 1.00 88.75 156 ASN A C 1
ATOM 1150 O O . ASN A 1 156 ? 5.233 4.152 22.859 1.00 88.75 156 ASN A O 1
ATOM 1154 N N . GLY A 1 157 ? 3.540 3.847 21.421 1.00 89.19 157 GLY A N 1
ATOM 1155 C CA . GLY A 1 157 ? 3.955 4.891 20.486 1.00 89.19 157 GLY A CA 1
ATOM 1156 C C . GLY A 1 157 ? 5.025 4.487 19.472 1.00 89.19 157 GLY A C 1
ATOM 1157 O O . GLY A 1 157 ? 5.399 5.302 18.631 1.00 89.19 157 GLY A O 1
ATOM 1158 N N . ALA A 1 158 ? 5.519 3.244 19.507 1.00 89.69 158 ALA A N 1
ATOM 1159 C CA . ALA A 1 158 ? 6.454 2.762 18.496 1.00 89.69 158 ALA A CA 1
ATOM 1160 C C . ALA A 1 158 ? 5.786 2.704 17.113 1.00 89.69 158 ALA A C 1
ATOM 1162 O O . ALA A 1 158 ? 4.641 2.262 16.982 1.00 89.69 158 ALA A O 1
ATOM 1163 N N . ILE A 1 159 ? 6.529 3.123 16.087 1.00 90.81 159 ILE A N 1
ATOM 1164 C CA . ILE A 1 159 ? 6.100 3.082 14.689 1.00 90.81 159 ILE A CA 1
ATOM 1165 C C . ILE A 1 159 ? 6.649 1.817 14.035 1.00 90.81 159 ILE A C 1
ATOM 1167 O O . ILE A 1 159 ? 7.846 1.537 14.103 1.00 90.81 159 ILE A O 1
ATOM 1171 N N . TYR A 1 160 ? 5.762 1.073 13.387 1.00 91.81 160 TYR A N 1
ATOM 1172 C CA . TYR A 1 160 ? 6.087 -0.125 12.627 1.00 91.81 160 TYR A CA 1
ATOM 1173 C C . TYR A 1 160 ? 5.786 0.110 11.161 1.00 91.81 160 TYR A C 1
ATOM 1175 O O . TYR A 1 160 ? 4.707 0.605 10.843 1.00 91.81 160 TYR A O 1
ATOM 1183 N N . GLU A 1 161 ? 6.713 -0.274 10.285 1.00 93.81 161 GLU A N 1
ATOM 1184 C CA . GLU A 1 161 ? 6.624 0.018 8.853 1.00 93.81 161 GLU A CA 1
ATOM 1185 C C . GLU A 1 161 ? 6.842 -1.217 7.995 1.00 93.81 161 GLU A C 1
ATOM 1187 O O . GLU A 1 161 ? 7.710 -2.030 8.303 1.00 93.81 161 GLU A O 1
ATOM 1192 N N . SER A 1 162 ? 6.087 -1.328 6.910 1.00 95.44 162 SER A N 1
ATOM 1193 C CA . SER A 1 162 ? 6.279 -2.311 5.844 1.00 95.44 162 SER A CA 1
ATOM 1194 C C . SER A 1 162 ? 6.141 -1.585 4.513 1.00 95.44 162 SER A C 1
ATOM 1196 O O . SER A 1 162 ? 5.251 -0.746 4.363 1.00 95.44 162 SER A O 1
ATOM 1198 N N . GLY A 1 163 ? 7.045 -1.820 3.571 1.00 95.88 163 GLY A N 1
ATOM 1199 C CA . GLY A 1 163 ? 7.143 -0.975 2.393 1.00 95.88 163 GLY A CA 1
ATOM 1200 C C . GLY A 1 163 ? 8.416 -1.110 1.590 1.00 95.88 163 GLY A C 1
ATOM 1201 O O . GLY A 1 163 ? 9.437 -1.566 2.082 1.00 95.88 163 GLY A O 1
ATOM 1202 N N . CYS A 1 164 ? 8.355 -0.612 0.360 1.00 95.25 164 CYS A N 1
ATOM 1203 C CA . CYS A 1 164 ? 9.533 -0.217 -0.385 1.00 95.25 164 CYS A CA 1
ATOM 1204 C C . CYS A 1 164 ? 9.418 1.249 -0.801 1.00 95.25 164 CYS A C 1
ATOM 1206 O O . CYS A 1 164 ? 8.610 1.605 -1.659 1.00 95.25 164 CYS A O 1
ATOM 1208 N N . GLY A 1 165 ? 10.247 2.107 -0.204 1.00 94.19 165 GLY A N 1
ATOM 1209 C CA . GLY A 1 165 ? 10.327 3.532 -0.546 1.00 94.19 165 GLY A CA 1
ATOM 1210 C C . GLY A 1 165 ? 11.288 3.858 -1.690 1.00 94.19 165 GLY A C 1
ATOM 1211 O O . GLY A 1 165 ? 11.612 5.028 -1.893 1.00 94.19 165 GLY A O 1
ATOM 1212 N N . PHE A 1 166 ? 11.825 2.852 -2.382 1.00 94.06 166 PHE A N 1
ATOM 1213 C CA . PHE A 1 166 ? 12.739 3.043 -3.508 1.00 94.06 166 PHE A CA 1
ATOM 1214 C C . PHE A 1 166 ? 11.964 3.113 -4.824 1.00 94.06 166 PHE A C 1
ATOM 1216 O O . PHE A 1 166 ? 11.074 2.305 -5.074 1.00 94.06 166 PHE A O 1
ATOM 1223 N N . ASP A 1 167 ? 12.327 4.067 -5.682 1.00 95.06 167 ASP A N 1
ATOM 1224 C CA . ASP A 1 167 ? 11.832 4.130 -7.059 1.00 95.06 167 ASP A CA 1
ATOM 1225 C C . ASP A 1 167 ? 12.626 3.158 -7.932 1.00 95.06 167 ASP A C 1
ATOM 1227 O O . ASP A 1 167 ? 13.549 3.543 -8.651 1.00 95.06 167 ASP A O 1
ATOM 1231 N N . LEU A 1 168 ? 12.284 1.872 -7.830 1.00 96.00 168 LEU A N 1
ATOM 1232 C CA . LEU A 1 168 ? 12.976 0.801 -8.549 1.00 96.00 168 LEU A CA 1
ATOM 1233 C C . LEU A 1 168 ? 12.956 1.009 -10.069 1.00 96.00 168 LEU A C 1
ATOM 1235 O O . LEU A 1 168 ? 13.895 0.624 -10.760 1.00 96.00 168 LEU A O 1
ATOM 1239 N N . VAL A 1 169 ? 11.915 1.657 -10.604 1.00 94.38 169 VAL A N 1
ATOM 1240 C CA . VAL A 1 169 ? 11.800 1.954 -12.038 1.00 94.38 169 VAL A CA 1
ATOM 1241 C C . VAL A 1 169 ? 12.790 3.043 -12.446 1.00 94.38 169 VAL A C 1
ATOM 1243 O O . VAL A 1 169 ? 13.464 2.904 -13.468 1.00 94.38 169 VAL A O 1
ATOM 1246 N N . ALA A 1 170 ? 12.899 4.128 -11.675 1.00 93.88 170 ALA A N 1
ATOM 1247 C CA . ALA A 1 170 ? 13.897 5.164 -11.932 1.00 93.88 170 ALA A CA 1
ATOM 1248 C C . ALA A 1 170 ? 15.326 4.631 -11.763 1.00 93.88 170 ALA A C 1
ATOM 1250 O O . ALA A 1 170 ? 16.193 4.930 -12.583 1.00 93.88 170 ALA A O 1
ATOM 1251 N N . GLU A 1 171 ? 15.567 3.801 -10.748 1.00 93.50 171 GLU A N 1
ATOM 1252 C CA . GLU A 1 171 ? 16.870 3.175 -10.536 1.00 93.50 171 GLU A CA 1
ATOM 1253 C C . GLU A 1 171 ? 17.250 2.218 -11.670 1.00 93.50 171 GLU A C 1
ATOM 1255 O O . GLU A 1 171 ? 18.365 2.299 -12.175 1.00 93.50 171 GLU A O 1
ATOM 1260 N N . ALA A 1 172 ? 16.322 1.380 -12.136 1.00 92.81 172 ALA A N 1
ATOM 1261 C CA . ALA A 1 172 ? 16.522 0.498 -13.285 1.00 92.81 172 ALA A CA 1
ATOM 1262 C C . ALA A 1 172 ? 16.856 1.258 -14.580 1.00 92.81 172 ALA A C 1
ATOM 1264 O O . ALA A 1 172 ? 17.606 0.760 -15.417 1.00 92.81 172 ALA A O 1
ATOM 1265 N N . LYS A 1 173 ? 16.312 2.470 -14.761 1.00 91.94 173 LYS A N 1
ATOM 1266 C CA . LYS A 1 173 ? 16.678 3.342 -15.892 1.00 91.94 173 LYS A CA 1
ATOM 1267 C C . LYS A 1 173 ? 18.110 3.864 -15.776 1.00 91.94 173 LYS A C 1
ATOM 1269 O O . LYS A 1 173 ? 18.757 4.062 -16.800 1.00 91.94 173 LYS A O 1
ATOM 1274 N N . ALA A 1 174 ? 18.583 4.111 -14.556 1.00 94.31 174 ALA A N 1
ATOM 1275 C CA . ALA A 1 174 ? 19.942 4.576 -14.293 1.00 94.31 174 ALA A CA 1
ATOM 1276 C C . ALA A 1 174 ? 20.974 3.434 -14.316 1.00 94.31 174 ALA A C 1
ATOM 1278 O O . ALA A 1 174 ? 22.125 3.659 -14.681 1.00 94.31 174 ALA A O 1
ATOM 1279 N N . ASP A 1 175 ? 20.564 2.222 -13.946 1.00 91.88 175 ASP A N 1
ATOM 1280 C CA . ASP A 1 175 ? 21.394 1.022 -13.905 1.00 91.88 175 ASP A CA 1
ATOM 1281 C C . ASP A 1 175 ? 20.671 -0.152 -14.593 1.00 91.88 175 ASP A C 1
ATOM 1283 O O . ASP A 1 175 ? 19.902 -0.878 -13.953 1.00 91.88 175 ASP A O 1
ATOM 1287 N N . PRO A 1 176 ? 20.931 -0.382 -15.894 1.00 90.44 176 PRO A N 1
ATOM 1288 C CA . PRO A 1 176 ? 20.293 -1.455 -16.652 1.00 90.44 176 PRO A CA 1
ATOM 1289 C C . PRO A 1 176 ? 20.561 -2.863 -16.107 1.00 90.44 176 PRO A C 1
ATOM 1291 O O . PRO A 1 176 ? 19.803 -3.782 -16.412 1.00 90.44 176 PRO A O 1
ATOM 1294 N N . SER A 1 177 ? 21.602 -3.064 -15.286 1.00 89.31 177 SER A N 1
ATOM 1295 C CA . SER A 1 177 ? 21.841 -4.365 -14.642 1.00 89.31 177 SER A CA 1
ATOM 1296 C C . SER A 1 177 ? 20.756 -4.713 -13.615 1.00 89.31 177 SER A C 1
ATOM 1298 O O . SER A 1 177 ? 20.496 -5.890 -13.354 1.00 89.31 177 SER A O 1
ATOM 1300 N N . LYS A 1 178 ? 20.068 -3.688 -13.100 1.00 90.31 178 LYS A N 1
ATOM 1301 C CA . LYS A 1 178 ? 18.915 -3.784 -12.200 1.00 90.31 178 LYS A CA 1
ATOM 1302 C C . LYS A 1 178 ? 17.591 -3.697 -12.940 1.00 90.31 178 LYS A C 1
ATOM 1304 O O . LYS A 1 178 ? 16.554 -3.592 -12.297 1.00 90.31 178 LYS A O 1
ATOM 1309 N N . ALA A 1 179 ? 17.596 -3.717 -14.273 1.00 93.44 179 ALA A N 1
ATOM 1310 C CA . ALA A 1 179 ? 16.373 -3.608 -15.045 1.00 93.44 179 ALA A CA 1
ATOM 1311 C C . ALA A 1 179 ? 15.390 -4.738 -14.724 1.00 93.44 179 ALA A C 1
ATOM 1313 O O . ALA A 1 179 ? 15.760 -5.900 -14.518 1.00 93.44 179 ALA A O 1
ATOM 1314 N N . CYS A 1 180 ? 14.105 -4.390 -14.733 1.00 96.25 180 CYS A N 1
ATOM 1315 C CA . CYS A 1 180 ? 13.050 -5.380 -14.667 1.00 96.25 180 CYS A CA 1
ATOM 1316 C C . CYS A 1 180 ? 13.120 -6.294 -15.896 1.00 96.25 180 CYS A C 1
ATOM 1318 O O . CYS A 1 180 ? 12.937 -5.837 -17.024 1.00 96.25 180 CYS A O 1
ATOM 1320 N N . LYS A 1 181 ? 13.349 -7.593 -15.678 1.00 94.88 181 LYS A N 1
ATOM 1321 C CA . LYS A 1 181 ? 13.418 -8.580 -16.767 1.00 94.88 181 LYS A CA 1
ATOM 1322 C C . LYS A 1 181 ? 12.050 -8.930 -17.355 1.00 94.88 181 LYS A C 1
ATOM 1324 O O . LYS A 1 181 ? 11.991 -9.349 -18.503 1.00 94.88 181 LYS A O 1
ATOM 1329 N N . ASP A 1 182 ? 10.976 -8.759 -16.583 1.00 95.62 182 ASP A N 1
ATOM 1330 C CA . ASP A 1 182 ? 9.603 -9.060 -17.002 1.00 95.62 182 ASP A CA 1
ATOM 1331 C C . ASP A 1 182 ? 8.693 -7.824 -16.883 1.00 95.62 182 ASP A C 1
ATOM 1333 O O . ASP A 1 182 ? 7.726 -7.783 -16.118 1.00 95.62 182 ASP A O 1
ATOM 1337 N N . TRP A 1 183 ? 9.056 -6.761 -17.606 1.00 97.00 183 TRP A N 1
ATOM 1338 C CA . TRP A 1 183 ? 8.285 -5.518 -17.629 1.00 97.00 183 TRP A CA 1
ATOM 1339 C C . TRP A 1 183 ? 6.999 -5.667 -18.451 1.00 97.00 183 TRP A C 1
ATOM 1341 O O . TRP A 1 183 ? 7.032 -5.948 -19.651 1.00 97.00 183 TRP A O 1
ATOM 1351 N N . LYS A 1 184 ? 5.851 -5.410 -17.824 1.00 97.31 184 LYS A N 1
ATOM 1352 C CA . LYS A 1 184 ? 4.527 -5.402 -18.452 1.00 97.31 184 LYS A CA 1
ATOM 1353 C C . LYS A 1 184 ? 4.156 -3.971 -18.831 1.00 97.31 184 LYS A C 1
ATOM 1355 O O . LYS A 1 184 ? 3.548 -3.239 -18.052 1.00 97.31 184 LYS A O 1
ATOM 1360 N N . ALA A 1 185 ? 4.515 -3.563 -20.049 1.00 96.00 185 ALA A N 1
ATOM 1361 C CA . ALA A 1 185 ? 4.326 -2.185 -20.513 1.00 96.00 185 ALA A CA 1
ATOM 1362 C C . ALA A 1 185 ? 2.864 -1.701 -20.447 1.00 96.00 185 ALA A C 1
ATOM 1364 O O . ALA A 1 185 ? 2.621 -0.566 -20.048 1.00 96.00 185 ALA A O 1
ATOM 1365 N N . SER A 1 186 ? 1.895 -2.564 -20.771 1.00 96.38 186 SER A N 1
ATOM 1366 C CA . SER A 1 186 ? 0.455 -2.261 -20.699 1.00 96.38 186 SER A CA 1
ATOM 1367 C C . SER A 1 186 ? -0.066 -2.032 -19.278 1.00 96.38 186 SER A C 1
ATOM 1369 O O . SER A 1 186 ? -1.154 -1.494 -19.104 1.00 96.38 186 SER A O 1
ATOM 1371 N N . GLU A 1 187 ? 0.692 -2.447 -18.267 1.00 96.56 187 GLU A N 1
ATOM 1372 C CA . GLU A 1 187 ? 0.315 -2.369 -16.855 1.00 96.56 187 GLU A CA 1
ATOM 1373 C C . GLU A 1 187 ? 1.220 -1.418 -16.068 1.00 96.56 187 GLU A C 1
ATOM 1375 O O . GLU A 1 187 ? 0.983 -1.198 -14.885 1.00 96.56 187 GLU A O 1
ATOM 1380 N N . ASN A 1 188 ? 2.267 -0.873 -16.699 1.00 96.88 188 ASN A N 1
ATOM 1381 C CA . ASN A 1 188 ? 3.310 -0.088 -16.036 1.00 96.88 188 ASN A CA 1
ATOM 1382 C C . ASN A 1 188 ? 3.900 -0.796 -14.802 1.00 96.88 188 ASN A C 1
ATOM 1384 O O . ASN A 1 188 ? 4.150 -0.182 -13.767 1.00 96.88 188 ASN A O 1
ATOM 1388 N N . ALA A 1 189 ? 4.088 -2.110 -14.915 1.00 97.75 189 ALA A N 1
ATOM 1389 C CA . ALA A 1 189 ? 4.450 -2.962 -13.797 1.00 97.75 189 ALA A CA 1
ATOM 1390 C C . ALA A 1 189 ? 5.649 -3.847 -14.132 1.00 97.75 189 ALA A C 1
ATOM 1392 O O . ALA A 1 189 ? 5.770 -4.364 -15.244 1.00 97.75 189 ALA A O 1
ATOM 1393 N N . CYS A 1 190 ? 6.505 -4.079 -13.144 1.00 98.12 190 CYS A N 1
ATOM 1394 C CA . CYS A 1 190 ? 7.492 -5.142 -13.186 1.00 98.12 190 CYS A CA 1
ATOM 1395 C C . CYS A 1 190 ? 6.904 -6.402 -12.559 1.00 98.12 190 CYS A C 1
ATOM 1397 O O . CYS A 1 190 ? 6.679 -6.419 -11.350 1.00 98.12 190 CYS A O 1
ATOM 1399 N N . ALA A 1 191 ? 6.672 -7.456 -13.341 1.00 97.94 191 ALA A N 1
ATOM 1400 C CA . ALA A 1 191 ? 6.254 -8.730 -12.773 1.00 97.94 191 ALA A CA 1
ATOM 1401 C C . ALA A 1 191 ? 7.427 -9.371 -12.022 1.00 97.94 191 ALA A C 1
ATOM 1403 O O . ALA A 1 191 ? 8.554 -9.434 -12.521 1.00 97.94 191 ALA A O 1
ATOM 1404 N N . ASN A 1 192 ? 7.168 -9.854 -10.809 1.00 97.06 192 ASN A N 1
ATOM 1405 C CA . ASN A 1 192 ? 8.202 -10.513 -10.027 1.00 97.06 192 ASN A CA 1
ATOM 1406 C C . ASN A 1 192 ? 8.385 -11.958 -10.536 1.00 97.06 192 ASN A C 1
ATOM 1408 O O . ASN A 1 192 ? 7.422 -12.736 -10.535 1.00 97.06 192 ASN A O 1
ATOM 1412 N N . PRO A 1 193 ? 9.595 -12.349 -10.980 1.00 93.88 193 PRO A N 1
ATOM 1413 C CA . PRO A 1 193 ? 9.836 -13.699 -11.486 1.00 93.88 193 PRO A CA 1
ATOM 1414 C C . PRO A 1 193 ? 9.767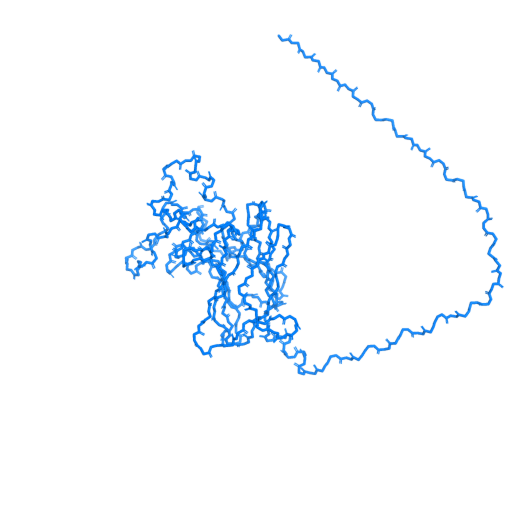 -14.769 -10.387 1.00 93.88 193 PRO A C 1
ATOM 1416 O O . PRO A 1 193 ? 9.569 -15.939 -10.698 1.00 93.88 193 PRO A O 1
ATOM 1419 N N . ASN A 1 194 ? 9.892 -14.383 -9.112 1.00 90.25 194 ASN A N 1
ATOM 1420 C CA . ASN A 1 194 ? 9.875 -15.304 -7.976 1.00 90.25 194 ASN A CA 1
ATOM 1421 C C . ASN A 1 194 ? 8.475 -15.504 -7.375 1.00 90.25 194 ASN A C 1
ATOM 1423 O O . ASN A 1 194 ? 8.354 -16.209 -6.377 1.00 90.25 194 ASN A O 1
ATOM 1427 N N . ARG A 1 195 ? 7.419 -14.929 -7.970 1.00 86.25 195 ARG A N 1
ATOM 1428 C CA . ARG A 1 195 ? 6.043 -14.987 -7.438 1.00 86.25 195 ARG A CA 1
ATOM 1429 C C . ARG A 1 195 ? 5.511 -16.413 -7.239 1.00 86.25 195 ARG A C 1
ATOM 1431 O O . ARG A 1 195 ? 4.762 -16.663 -6.305 1.00 86.25 195 ARG A O 1
ATOM 1438 N N . ASP A 1 196 ? 5.925 -17.333 -8.111 1.00 85.25 196 ASP A N 1
ATOM 1439 C CA . ASP A 1 196 ? 5.496 -18.738 -8.112 1.00 85.25 196 ASP A CA 1
ATOM 1440 C C . ASP A 1 196 ? 6.536 -19.649 -7.428 1.00 85.25 196 ASP A C 1
ATOM 1442 O O . ASP A 1 196 ? 6.366 -20.869 -7.352 1.00 85.25 196 ASP A O 1
ATOM 1446 N N . ASN A 1 197 ? 7.646 -19.075 -6.947 1.00 84.94 197 ASN A N 1
ATOM 1447 C CA . ASN A 1 197 ? 8.710 -19.848 -6.334 1.00 84.94 197 ASN A CA 1
ATOM 1448 C C . ASN A 1 197 ? 8.395 -20.130 -4.862 1.00 84.94 197 ASN A C 1
ATOM 1450 O O . ASN A 1 197 ? 8.582 -19.280 -3.995 1.00 84.94 197 ASN A O 1
ATOM 1454 N N . VAL A 1 198 ? 7.956 -21.358 -4.598 1.00 82.31 198 VAL A N 1
ATOM 1455 C CA . VAL A 1 198 ? 7.647 -21.876 -3.254 1.00 82.31 198 VAL A CA 1
ATOM 1456 C C . VAL A 1 198 ? 8.623 -22.972 -2.806 1.00 82.31 198 VAL A C 1
ATOM 1458 O O . VAL A 1 198 ? 8.342 -23.717 -1.870 1.00 82.31 198 VAL A O 1
ATOM 1461 N N . LYS A 1 199 ? 9.752 -23.151 -3.511 1.00 79.81 199 LYS A N 1
ATOM 1462 C CA . LYS A 1 199 ? 10.739 -24.207 -3.226 1.00 79.81 199 LYS A CA 1
ATOM 1463 C C . LYS A 1 199 ? 12.173 -23.669 -3.285 1.00 79.81 199 LYS A C 1
ATOM 1465 O O . LYS A 1 199 ? 12.521 -22.854 -4.129 1.00 79.81 199 LYS A O 1
ATOM 1470 N N . GLY A 1 200 ? 13.051 -24.209 -2.443 1.00 78.44 200 GLY A N 1
ATOM 1471 C CA . GLY A 1 200 ? 14.477 -23.861 -2.442 1.00 78.44 200 GLY A CA 1
ATOM 1472 C C . GLY A 1 200 ? 14.793 -22.553 -1.711 1.00 78.44 200 GLY A C 1
ATOM 1473 O O . GLY A 1 200 ? 14.007 -22.077 -0.898 1.00 78.44 200 GLY A O 1
ATOM 1474 N N . LYS A 1 201 ? 15.986 -21.991 -1.956 1.00 77.56 201 LYS A N 1
ATOM 1475 C CA . LYS A 1 201 ? 16.420 -20.744 -1.312 1.00 77.56 201 LYS A CA 1
ATOM 1476 C C . LYS A 1 201 ? 15.656 -19.566 -1.918 1.00 77.56 201 LYS A C 1
ATOM 1478 O O . LYS A 1 201 ? 15.932 -19.167 -3.048 1.00 77.56 201 LYS A O 1
ATOM 1483 N N . LEU A 1 202 ? 14.726 -19.010 -1.153 1.00 87.44 202 LEU A N 1
ATOM 1484 C CA . LEU A 1 202 ? 13.967 -17.833 -1.546 1.00 87.44 202 LEU A CA 1
ATOM 1485 C C . LEU A 1 202 ? 14.816 -16.582 -1.301 1.00 87.44 202 LEU A C 1
ATOM 1487 O O . LEU A 1 202 ? 15.272 -16.325 -0.189 1.00 87.44 202 LEU A O 1
ATOM 1491 N N . VAL A 1 203 ? 15.099 -15.855 -2.375 1.00 90.81 203 VAL A N 1
ATOM 1492 C CA . VAL A 1 203 ? 15.848 -14.595 -2.364 1.00 90.81 203 VAL A CA 1
ATOM 1493 C C . VAL A 1 203 ? 15.122 -13.595 -3.257 1.00 90.81 203 VAL A C 1
ATOM 1495 O O . VAL A 1 203 ? 14.446 -14.015 -4.203 1.00 90.81 203 VAL A O 1
ATOM 1498 N N . PRO A 1 204 ? 15.252 -12.283 -3.012 1.00 93.44 204 PRO A N 1
ATOM 1499 C CA . PRO A 1 204 ? 14.728 -11.286 -3.934 1.00 93.44 204 PRO A CA 1
ATOM 1500 C C . PRO A 1 204 ? 15.380 -11.433 -5.316 1.00 93.44 204 PRO A C 1
ATOM 1502 O O . PRO A 1 204 ? 16.575 -11.715 -5.437 1.00 93.44 204 PRO A O 1
ATOM 1505 N N . ALA A 1 205 ? 14.604 -11.213 -6.377 1.00 93.88 205 ALA A N 1
ATOM 1506 C CA . ALA A 1 205 ? 15.179 -11.009 -7.703 1.00 93.88 205 ALA A CA 1
ATOM 1507 C C . ALA A 1 205 ? 15.923 -9.655 -7.752 1.00 93.88 205 ALA A C 1
ATOM 1509 O O . ALA A 1 205 ? 15.550 -8.751 -7.006 1.00 93.88 205 ALA A O 1
ATOM 1510 N N . PRO A 1 206 ? 16.918 -9.462 -8.645 1.00 94.62 206 PRO A N 1
ATOM 1511 C CA . PRO A 1 206 ? 17.767 -8.264 -8.643 1.00 94.62 206 PRO A CA 1
ATOM 1512 C C . PRO A 1 206 ? 17.020 -6.926 -8.679 1.00 94.62 206 PRO A C 1
ATOM 1514 O O . PRO A 1 206 ? 17.449 -5.980 -8.042 1.00 94.62 206 PRO A O 1
ATOM 1517 N N . PHE A 1 207 ? 15.884 -6.846 -9.379 1.00 96.69 207 PHE A N 1
ATOM 1518 C CA . PHE A 1 207 ? 15.062 -5.630 -9.412 1.00 96.69 207 PHE A CA 1
ATOM 1519 C C . PHE A 1 207 ? 14.479 -5.266 -8.032 1.00 96.69 207 PHE A C 1
ATOM 1521 O O . PHE A 1 207 ? 14.275 -4.095 -7.746 1.00 96.69 207 PHE A O 1
ATOM 1528 N N . PHE A 1 208 ? 14.211 -6.260 -7.179 1.00 96.56 208 PHE A N 1
ATOM 1529 C CA . PHE A 1 208 ? 13.520 -6.115 -5.892 1.00 96.56 208 PHE A CA 1
ATOM 1530 C C . PHE A 1 208 ? 14.473 -6.151 -4.686 1.00 96.56 208 PHE A C 1
ATOM 1532 O O . PHE A 1 208 ? 14.019 -6.047 -3.548 1.00 96.56 208 PHE A O 1
ATOM 1539 N N . ASP A 1 209 ? 15.780 -6.320 -4.906 1.00 94.12 209 ASP A N 1
ATOM 1540 C CA . ASP A 1 209 ? 16.772 -6.616 -3.865 1.00 94.12 209 ASP A CA 1
ATOM 1541 C C . ASP A 1 209 ? 16.797 -5.590 -2.722 1.00 94.12 209 ASP A C 1
ATOM 1543 O O . ASP A 1 209 ? 16.805 -5.962 -1.549 1.00 94.12 209 ASP A O 1
ATOM 1547 N N . LYS A 1 210 ? 16.706 -4.303 -3.055 1.00 92.94 210 LYS A N 1
ATOM 1548 C CA . LYS A 1 210 ? 16.683 -3.183 -2.109 1.00 92.94 210 LYS A CA 1
ATOM 1549 C C . LYS A 1 210 ? 15.465 -3.157 -1.202 1.00 92.94 210 LYS A C 1
ATOM 1551 O O . LYS A 1 210 ? 15.507 -2.498 -0.170 1.00 92.94 210 LYS A O 1
ATOM 1556 N N . CYS A 1 211 ? 14.387 -3.817 -1.602 1.00 94.38 211 CYS A N 1
ATOM 1557 C CA . CYS A 1 211 ? 13.142 -3.841 -0.853 1.00 94.38 211 CYS A CA 1
ATOM 1558 C C . CYS A 1 211 ? 13.005 -5.082 0.039 1.00 94.38 211 CYS A C 1
ATOM 1560 O O . CYS A 1 211 ? 11.996 -5.213 0.736 1.00 94.38 211 CYS A O 1
ATOM 1562 N N . ALA A 1 212 ? 13.953 -6.020 -0.029 1.00 92.06 212 ALA A N 1
ATOM 1563 C CA . ALA A 1 212 ? 13.865 -7.282 0.692 1.00 92.06 212 ALA A CA 1
ATOM 1564 C C . ALA A 1 212 ? 13.813 -7.047 2.203 1.00 92.06 212 ALA A C 1
ATOM 1566 O O . ALA A 1 212 ? 14.538 -6.196 2.723 1.00 92.06 212 ALA A O 1
ATOM 1567 N N . ARG A 1 213 ? 12.971 -7.816 2.907 1.00 90.00 213 ARG A N 1
ATOM 1568 C CA . ARG A 1 213 ? 12.719 -7.708 4.361 1.00 90.00 213 ARG A CA 1
ATOM 1569 C C . ARG A 1 213 ? 12.000 -6.424 4.803 1.00 90.00 213 ARG A C 1
ATOM 1571 O O . ARG A 1 213 ? 11.530 -6.348 5.937 1.00 90.00 213 ARG A O 1
ATOM 1578 N N . GLU A 1 214 ? 11.886 -5.416 3.938 1.00 92.44 214 GLU A N 1
ATOM 1579 C CA . GLU A 1 214 ? 11.082 -4.210 4.182 1.00 92.44 214 GLU A CA 1
ATOM 1580 C C . GLU A 1 214 ? 9.680 -4.350 3.576 1.00 92.44 214 GLU A C 1
ATOM 1582 O O . GLU A 1 214 ? 8.695 -3.978 4.210 1.00 92.44 214 GLU A O 1
ATOM 1587 N N . SER A 1 215 ? 9.591 -4.961 2.396 1.00 95.31 215 SER A N 1
ATOM 1588 C CA . SER A 1 215 ? 8.364 -5.397 1.720 1.00 95.31 215 SER A CA 1
ATOM 1589 C C . SER A 1 215 ? 8.493 -6.868 1.354 1.00 95.31 215 SER A C 1
ATOM 1591 O O . SER A 1 215 ? 9.617 -7.342 1.188 1.00 95.31 215 SER A O 1
ATOM 1593 N N . TYR A 1 216 ? 7.384 -7.581 1.166 1.00 96.75 216 TYR A N 1
ATOM 1594 C CA . TYR A 1 216 ? 7.487 -8.946 0.670 1.00 96.75 216 TYR A CA 1
ATOM 1595 C C . TYR A 1 216 ? 8.010 -8.953 -0.768 1.00 96.75 216 TYR A C 1
ATOM 1597 O O . TYR A 1 216 ? 7.363 -8.439 -1.679 1.00 96.75 216 TYR A O 1
ATOM 1605 N N . THR A 1 217 ? 9.177 -9.554 -0.990 1.00 96.19 217 THR A N 1
ATOM 1606 C CA . THR A 1 217 ? 9.783 -9.688 -2.330 1.00 96.19 217 THR A CA 1
ATOM 1607 C C . THR A 1 217 ? 9.783 -11.128 -2.858 1.00 96.19 217 THR A C 1
ATOM 1609 O O . THR A 1 217 ? 10.151 -11.375 -4.008 1.00 96.19 217 THR A O 1
ATOM 1612 N N . TYR A 1 218 ? 9.346 -12.074 -2.027 1.00 94.19 218 TYR A N 1
ATOM 1613 C CA . TYR A 1 218 ? 9.138 -13.500 -2.292 1.00 94.19 218 TYR A CA 1
ATOM 1614 C C . TYR A 1 218 ? 8.178 -14.063 -1.222 1.00 94.19 218 TYR A C 1
ATOM 1616 O O . TYR A 1 218 ? 7.938 -13.399 -0.217 1.00 94.19 218 TYR A O 1
ATOM 1624 N N . VAL A 1 219 ? 7.614 -15.259 -1.431 1.00 89.69 219 VAL A N 1
ATOM 1625 C CA . VAL A 1 219 ? 6.472 -15.790 -0.646 1.00 89.69 219 VAL A CA 1
ATOM 1626 C C . VAL A 1 219 ? 6.734 -15.892 0.869 1.00 89.69 219 VAL A C 1
ATOM 1628 O O . VAL A 1 219 ? 5.830 -15.615 1.653 1.00 89.69 219 VAL A O 1
ATOM 1631 N N . ASP A 1 220 ? 7.969 -16.176 1.289 1.00 89.00 220 ASP A N 1
ATOM 1632 C CA . ASP A 1 220 ? 8.331 -16.326 2.712 1.00 89.00 220 ASP A CA 1
ATOM 1633 C C . ASP A 1 220 ? 9.204 -15.177 3.248 1.00 89.00 220 ASP A C 1
ATOM 1635 O O . ASP A 1 220 ? 9.997 -15.359 4.174 1.00 89.00 220 ASP A O 1
ATOM 1639 N N . ASP A 1 221 ? 9.082 -13.970 2.689 1.00 88.38 221 ASP A N 1
ATOM 1640 C CA . ASP A 1 221 ? 9.777 -12.770 3.188 1.00 88.38 221 ASP A CA 1
ATOM 1641 C C . ASP A 1 221 ? 9.105 -12.224 4.467 1.00 88.38 221 ASP A C 1
ATOM 1643 O O . ASP A 1 221 ? 8.760 -11.048 4.582 1.00 88.38 221 ASP A O 1
ATOM 1647 N N . HIS A 1 222 ? 8.871 -13.104 5.448 1.00 90.31 222 HIS A N 1
ATOM 1648 C CA . HIS A 1 222 ? 8.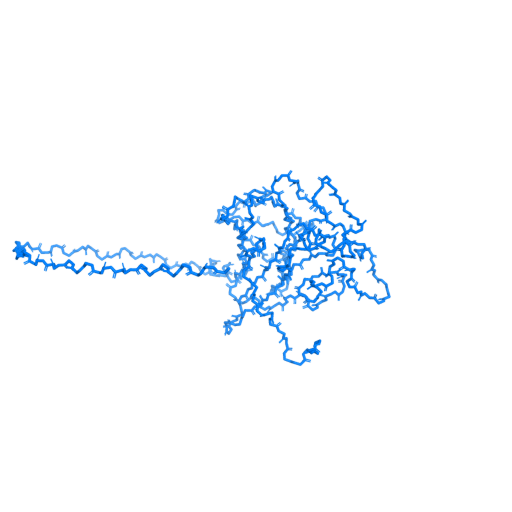059 -12.845 6.643 1.00 90.31 222 HIS A CA 1
ATOM 1649 C C . HIS A 1 222 ? 8.590 -11.714 7.521 1.00 90.31 222 HIS A C 1
ATOM 1651 O O . HIS A 1 222 ? 7.848 -11.161 8.336 1.00 90.31 222 HIS A O 1
ATOM 1657 N N . GLU A 1 223 ? 9.854 -11.337 7.344 1.00 90.00 223 GLU A N 1
ATOM 1658 C CA . GLU A 1 223 ? 10.424 -10.158 7.979 1.00 90.00 223 GLU A CA 1
ATOM 1659 C C . GLU A 1 223 ? 9.753 -8.853 7.546 1.00 90.00 223 GLU A C 1
ATOM 1661 O O . GLU A 1 223 ? 9.833 -7.882 8.292 1.00 90.00 223 GLU A O 1
ATOM 1666 N N . ALA A 1 224 ? 9.055 -8.813 6.409 1.00 91.50 224 ALA A N 1
ATOM 1667 C CA . ALA A 1 224 ? 8.270 -7.661 5.969 1.00 91.50 224 ALA A CA 1
ATOM 1668 C C . ALA A 1 224 ? 6.885 -7.569 6.637 1.00 91.50 224 ALA A C 1
ATOM 1670 O O . ALA A 1 224 ? 6.256 -6.507 6.608 1.00 91.50 224 ALA A O 1
ATOM 1671 N N . ASN A 1 225 ? 6.413 -8.643 7.279 1.00 93.50 225 ASN A N 1
ATOM 1672 C CA . ASN A 1 225 ? 5.099 -8.690 7.916 1.00 93.50 225 ASN A CA 1
ATOM 1673 C C . ASN A 1 225 ? 5.066 -7.905 9.229 1.00 93.50 225 ASN A C 1
ATOM 1675 O O . ASN A 1 225 ? 5.984 -7.975 10.054 1.00 93.50 225 ASN A O 1
ATOM 1679 N N . ARG A 1 226 ? 3.967 -7.193 9.475 1.00 93.94 226 ARG A N 1
ATOM 1680 C CA . ARG A 1 226 ? 3.703 -6.494 10.736 1.00 93.94 226 ARG A CA 1
ATOM 1681 C C . ARG A 1 226 ? 2.460 -7.073 11.382 1.00 93.94 226 ARG A C 1
ATOM 1683 O O . ARG A 1 226 ? 1.350 -6.574 11.217 1.00 93.94 226 ARG A O 1
ATOM 1690 N N . TRP A 1 227 ? 2.670 -8.143 12.142 1.00 93.81 227 TRP A N 1
ATOM 1691 C CA . TRP A 1 227 ? 1.594 -8.912 12.752 1.00 93.81 227 TRP A CA 1
ATOM 1692 C C . TRP A 1 227 ? 1.318 -8.511 14.201 1.00 93.81 227 TRP A C 1
ATOM 1694 O O . TRP A 1 227 ? 2.172 -8.649 15.072 1.00 93.81 227 TRP A O 1
ATOM 1704 N N . ASP A 1 228 ? 0.089 -8.074 14.465 1.00 93.06 228 ASP A N 1
ATOM 1705 C CA . ASP A 1 228 ? -0.435 -7.702 15.782 1.00 93.06 228 ASP A CA 1
ATOM 1706 C C . ASP A 1 228 ? 0.287 -6.522 16.460 1.00 93.06 228 ASP A C 1
ATOM 1708 O O . ASP A 1 228 ? 0.300 -6.388 17.686 1.00 93.06 228 ASP A O 1
ATOM 1712 N N . LEU A 1 229 ? 0.863 -5.630 15.651 1.00 89.50 229 LEU A N 1
ATOM 1713 C CA . LEU A 1 229 ? 1.627 -4.466 16.118 1.00 89.50 229 LEU A CA 1
ATOM 1714 C C . LEU A 1 229 ? 0.787 -3.180 16.130 1.00 89.50 229 LEU A C 1
ATOM 1716 O O . LEU A 1 229 ? 1.028 -2.290 16.943 1.00 89.50 229 LEU A O 1
ATOM 1720 N N . CYS A 1 230 ? -0.246 -3.091 15.289 1.00 90.31 230 CYS A N 1
ATOM 1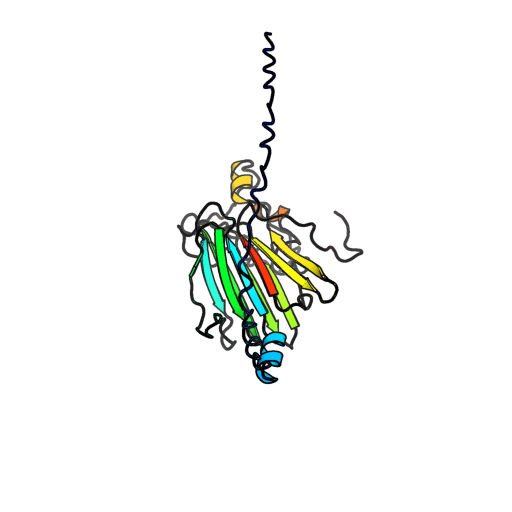721 C CA . CYS A 1 230 ? -1.086 -1.900 15.164 1.00 90.31 230 CYS A CA 1
ATOM 1722 C C . CYS A 1 230 ? -2.126 -1.824 16.281 1.00 90.31 230 CYS A C 1
ATOM 1724 O O . CYS A 1 230 ? -3.184 -2.450 16.199 1.00 90.31 230 CYS A O 1
ATOM 1726 N N . LYS A 1 231 ? -1.848 -1.042 17.329 1.00 91.50 231 LYS A N 1
ATOM 1727 C CA . LYS A 1 231 ? -2.747 -0.922 18.492 1.00 91.50 231 LYS A CA 1
ATOM 1728 C C . LYS A 1 231 ? -3.570 0.368 18.507 1.00 91.50 231 LYS A C 1
ATOM 1730 O O . LYS A 1 231 ? -4.529 0.443 19.265 1.00 91.50 231 LYS A O 1
ATOM 1735 N N . LYS A 1 232 ? -3.253 1.348 17.651 1.00 90.75 232 LYS A N 1
ATOM 1736 C CA . LYS A 1 232 ? -4.031 2.596 17.506 1.00 90.75 232 LYS A CA 1
ATOM 1737 C C . LYS A 1 232 ? -5.137 2.563 16.447 1.00 90.75 232 LYS A C 1
ATOM 1739 O O . LYS A 1 232 ? -5.762 3.587 16.198 1.00 90.75 232 LYS A O 1
ATOM 1744 N N . ASN A 1 233 ? -5.396 1.404 15.836 1.00 93.12 233 ASN A N 1
ATOM 1745 C CA . ASN A 1 233 ? -6.475 1.198 14.853 1.00 93.12 233 ASN A CA 1
ATOM 1746 C C . ASN A 1 233 ? -6.424 2.130 13.644 1.00 93.12 233 ASN A C 1
ATOM 1748 O O . ASN A 1 233 ? -7.416 2.329 12.945 1.00 93.12 233 ASN A O 1
ATOM 1752 N N . THR A 1 234 ? -5.240 2.661 13.376 1.00 95.38 234 THR A N 1
ATOM 1753 C CA . THR A 1 234 ? -4.939 3.474 12.215 1.00 95.38 234 THR A CA 1
ATOM 1754 C C . THR A 1 234 ? -3.706 2.912 11.532 1.00 95.38 234 THR A C 1
ATOM 1756 O O . THR A 1 234 ? -2.746 2.480 12.177 1.00 95.38 234 THR A O 1
ATOM 1759 N N . MET A 1 235 ? -3.752 2.906 10.208 1.00 97.25 235 MET A N 1
ATOM 1760 C CA . MET A 1 235 ? -2.623 2.611 9.345 1.00 97.25 235 MET A CA 1
ATOM 1761 C C . MET A 1 235 ? -2.554 3.693 8.275 1.00 97.25 235 MET A C 1
ATOM 1763 O O . MET A 1 235 ? -3.571 4.052 7.686 1.00 97.25 235 MET A O 1
ATOM 1767 N N . THR A 1 236 ? -1.357 4.201 8.008 1.00 97.81 236 THR A N 1
ATOM 1768 C CA . THR A 1 236 ? -1.136 5.181 6.944 1.00 97.81 236 THR A CA 1
ATOM 1769 C C . THR A 1 236 ? -0.140 4.624 5.950 1.00 97.81 236 THR A C 1
ATOM 1771 O O . THR A 1 236 ? 0.983 4.302 6.321 1.00 97.81 236 THR A O 1
ATOM 1774 N N . CYS A 1 237 ? -0.535 4.563 4.688 1.00 98.44 237 CYS A N 1
ATOM 1775 C CA . CYS A 1 237 ? 0.311 4.206 3.566 1.00 98.44 237 CYS A CA 1
ATOM 1776 C C . CYS A 1 237 ? 0.626 5.446 2.749 1.00 98.44 237 CYS A C 1
ATOM 1778 O O . CYS A 1 237 ? -0.271 6.169 2.331 1.00 98.44 237 CYS A O 1
ATOM 1780 N N . CYS A 1 238 ? 1.901 5.707 2.524 1.00 98.31 238 CYS A N 1
ATOM 1781 C CA . CYS A 1 238 ? 2.365 6.736 1.620 1.00 98.31 238 CYS A CA 1
ATOM 1782 C C . CYS A 1 238 ? 2.766 6.085 0.295 1.00 98.31 238 CYS A C 1
ATOM 1784 O O . CYS A 1 238 ? 3.507 5.104 0.298 1.00 98.31 238 C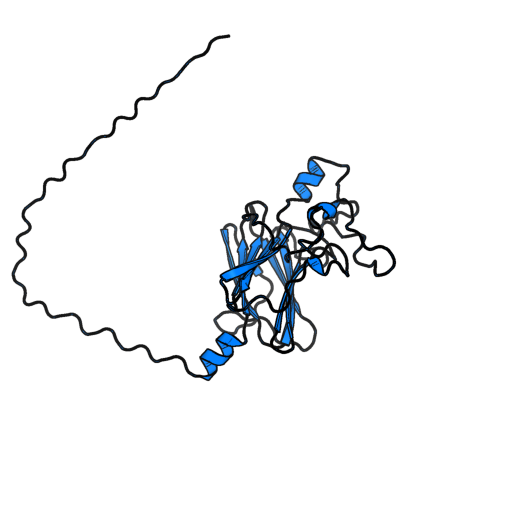YS A O 1
ATOM 1786 N N . VAL A 1 239 ? 2.292 6.640 -0.822 1.00 98.62 239 VAL A N 1
ATOM 1787 C CA . VAL A 1 239 ? 2.603 6.169 -2.180 1.00 98.62 239 VAL A CA 1
ATOM 1788 C C . VAL A 1 239 ? 3.474 7.194 -2.899 1.00 98.62 239 VAL A C 1
ATOM 1790 O O . VAL A 1 239 ? 3.117 8.369 -2.938 1.00 98.62 239 VAL A O 1
ATOM 1793 N N . GLY A 1 240 ? 4.571 6.752 -3.511 1.00 97.56 240 GLY A N 1
ATOM 1794 C CA . GLY A 1 240 ? 5.460 7.556 -4.347 1.00 97.56 240 GLY A CA 1
ATOM 1795 C C . GLY A 1 240 ? 6.856 7.801 -3.753 1.00 97.56 240 GLY A C 1
ATOM 1796 O O . GLY A 1 240 ? 7.096 7.586 -2.565 1.00 97.56 240 GLY A O 1
ATOM 1797 N N . PRO A 1 241 ? 7.805 8.292 -4.568 1.00 92.94 241 PRO A N 1
ATOM 1798 C CA . PRO A 1 241 ? 9.205 8.464 -4.163 1.00 92.94 241 PRO A CA 1
ATOM 1799 C C . PRO A 1 241 ? 9.424 9.591 -3.145 1.00 92.94 241 PRO A C 1
ATOM 1801 O O . PRO A 1 241 ? 10.453 9.633 -2.479 1.00 92.94 241 PRO A O 1
ATOM 1804 N N . SER A 1 242 ? 8.468 10.515 -3.009 1.00 93.38 242 SER A N 1
ATOM 1805 C CA . SER A 1 242 ? 8.514 11.592 -2.011 1.00 93.38 242 SER A CA 1
ATOM 1806 C C . SER A 1 242 ? 8.007 11.159 -0.633 1.00 93.38 242 SER A C 1
ATOM 1808 O O . SER A 1 242 ? 7.829 11.999 0.251 1.00 93.38 242 SER A O 1
ATOM 1810 N N . CYS A 1 243 ? 7.740 9.867 -0.443 1.00 93.12 243 CYS A N 1
ATOM 1811 C CA . CYS A 1 243 ? 7.388 9.342 0.859 1.00 93.12 243 CYS A CA 1
ATOM 1812 C C . CYS A 1 243 ? 8.577 9.419 1.819 1.00 93.12 243 CYS A C 1
ATOM 1814 O O . CYS A 1 243 ? 9.693 9.049 1.449 1.00 93.12 243 CYS A O 1
ATOM 1816 N N . PRO A 1 244 ? 8.361 9.902 3.053 1.00 83.56 244 PRO A N 1
ATOM 1817 C CA . PRO A 1 244 ? 9.410 9.916 4.055 1.00 83.56 244 PRO A CA 1
ATOM 1818 C C . PRO A 1 244 ? 9.869 8.481 4.322 1.00 83.56 244 PRO A C 1
ATOM 1820 O O . PRO A 1 244 ? 9.068 7.621 4.684 1.00 83.56 244 PRO A O 1
ATOM 1823 N N . LYS A 1 245 ? 11.165 8.236 4.121 1.00 72.38 245 LYS A N 1
ATOM 1824 C CA . LYS A 1 245 ? 11.816 7.000 4.548 1.00 72.38 245 LYS A CA 1
ATOM 1825 C C . LYS A 1 245 ? 12.054 7.125 6.044 1.00 72.38 245 LYS A C 1
ATOM 1827 O O . LYS A 1 245 ? 12.818 8.000 6.455 1.00 72.38 245 LYS A O 1
ATOM 1832 N N . TYR A 1 246 ? 11.397 6.304 6.849 1.00 64.06 246 TYR A N 1
ATOM 1833 C CA . TYR A 1 246 ? 11.754 6.191 8.255 1.00 64.06 246 TYR A CA 1
ATOM 1834 C C . TYR A 1 246 ? 12.609 4.945 8.453 1.00 64.06 246 TYR A C 1
ATOM 1836 O O . TYR A 1 246 ? 12.674 4.063 7.600 1.00 64.06 246 TYR A O 1
ATOM 1844 N N . VAL A 1 247 ? 13.371 4.929 9.543 1.00 53.12 247 VAL A N 1
ATOM 1845 C CA . VAL A 1 247 ? 14.226 3.791 9.870 1.00 53.12 247 VAL A CA 1
ATOM 1846 C C . VAL A 1 247 ? 13.293 2.640 10.255 1.00 53.12 247 VAL A C 1
ATOM 1848 O O . VAL A 1 247 ? 12.583 2.786 11.255 1.00 53.12 247 VAL A O 1
ATOM 1851 N N . PRO A 1 248 ? 13.249 1.525 9.500 1.00 56.59 248 PRO A N 1
ATOM 1852 C CA . PRO A 1 248 ? 12.360 0.426 9.834 1.00 56.59 248 PRO A CA 1
ATOM 1853 C C . PRO A 1 248 ? 12.688 -0.071 11.240 1.00 56.59 248 PRO A C 1
ATOM 1855 O O . PRO A 1 248 ? 13.858 -0.257 11.593 1.00 56.59 248 PRO A O 1
ATOM 1858 N N . TYR A 1 249 ? 11.655 -0.295 12.056 1.00 52.44 249 TYR A N 1
ATOM 1859 C CA . TYR A 1 249 ? 11.828 -1.013 13.312 1.00 52.44 249 TYR A CA 1
ATOM 1860 C C . TYR A 1 249 ? 12.423 -2.388 12.994 1.00 52.44 249 TYR A C 1
ATOM 1862 O O . TYR A 1 249 ? 11.753 -3.252 12.431 1.00 52.44 249 TYR A O 1
ATOM 1870 N N . ARG A 1 250 ? 13.688 -2.594 13.362 1.00 58.84 250 ARG A N 1
ATOM 1871 C CA . ARG A 1 250 ? 14.298 -3.921 13.419 1.00 58.84 250 ARG A CA 1
ATOM 1872 C C . ARG A 1 250 ? 14.135 -4.429 14.838 1.00 58.84 250 ARG A C 1
ATOM 1874 O O . ARG A 1 250 ? 14.574 -3.771 15.784 1.00 58.84 250 ARG A O 1
ATOM 1881 N N . ALA A 1 251 ? 13.512 -5.595 14.994 1.00 56.19 251 ALA A N 1
ATOM 1882 C CA . ALA A 1 251 ? 13.476 -6.262 16.286 1.00 56.19 251 ALA A CA 1
ATOM 1883 C C . ALA A 1 251 ? 14.914 -6.392 16.809 1.00 56.19 251 ALA A C 1
ATOM 1885 O O . ALA A 1 251 ? 15.828 -6.774 16.068 1.00 56.19 251 ALA A O 1
ATOM 1886 N N . LYS A 1 252 ? 15.121 -6.016 18.073 1.00 42.44 252 LYS A N 1
ATOM 1887 C CA . LYS A 1 252 ? 16.434 -6.017 18.723 1.00 42.44 252 LYS A CA 1
ATOM 1888 C C . LYS A 1 252 ? 17.047 -7.422 18.598 1.00 42.44 252 LYS A C 1
ATOM 1890 O O . LYS A 1 252 ? 16.456 -8.376 19.087 1.00 42.44 252 LYS A O 1
ATOM 1895 N N . GLY A 1 253 ? 18.196 -7.540 17.925 1.00 48.53 253 GLY A N 1
ATOM 1896 C CA . GLY A 1 253 ? 18.863 -8.826 17.655 1.00 48.53 253 GLY A CA 1
ATOM 1897 C C . GLY A 1 253 ? 18.699 -9.377 16.232 1.00 48.53 253 GLY A C 1
ATOM 1898 O O . GLY A 1 253 ? 19.284 -10.410 15.925 1.00 48.53 253 GLY A O 1
ATOM 1899 N N . SER A 1 254 ? 17.969 -8.692 15.346 1.00 47.16 254 SER A N 1
ATOM 1900 C CA . SER A 1 254 ? 17.995 -9.020 13.913 1.00 47.16 254 SER A CA 1
ATOM 1901 C C . SER A 1 254 ? 19.414 -8.786 13.377 1.00 47.16 254 SER A C 1
ATOM 1903 O O . SER A 1 254 ? 19.942 -7.693 13.616 1.00 47.16 254 SER A O 1
ATOM 1905 N N . PRO A 1 255 ? 20.044 -9.750 12.675 1.00 39.88 255 PRO A N 1
ATOM 1906 C CA . PRO A 1 255 ? 21.383 -9.569 12.129 1.00 39.88 255 PRO A CA 1
ATOM 1907 C C . PRO A 1 255 ? 21.434 -8.288 11.296 1.00 39.88 255 PRO A C 1
ATOM 1909 O O . PRO A 1 255 ? 20.677 -8.130 10.329 1.00 39.88 255 PRO A O 1
ATOM 1912 N N . GLY A 1 256 ? 22.280 -7.348 11.720 1.00 38.28 256 GLY A N 1
ATOM 1913 C CA . GLY A 1 256 ? 22.679 -6.228 10.883 1.00 38.28 256 GLY A CA 1
ATOM 1914 C C . GLY A 1 256 ? 23.371 -6.805 9.656 1.00 38.28 256 GLY A C 1
ATOM 1915 O O . GLY A 1 256 ? 24.267 -7.633 9.808 1.00 38.28 256 GLY A O 1
ATOM 1916 N N . GLY A 1 257 ? 22.876 -6.450 8.471 1.00 40.47 257 GLY A N 1
ATOM 1917 C CA . GLY A 1 257 ? 23.614 -6.685 7.231 1.00 40.47 257 GLY A CA 1
ATOM 1918 C C . GLY A 1 257 ? 24.927 -5.919 7.212 1.00 40.47 257 GLY A C 1
ATOM 1919 O O . GLY A 1 257 ? 25.049 -4.951 8.001 1.00 40.47 257 GLY A O 1
#

Foldseek 3Di:
DDDDDDDDDDDDDDDDDDDDDDDDDPDPPPDPPDPDDDDDDDPVRVVFLQFKFKEKEFEQAPFKKKKAKDWPPPFDAKADPVRHGDGIDIAGHRGMDMIMGGAQTWIWMFMAHPVAHRDQAGWIWTWGRYPNKTKTAIANLFWYHWWKKKWAAAPVRDIAIATGLDPLVVVCVVPVVLHQPQQDPRHNIRGFPQSPPPDDDDAADSSCNNRQLRGHRHDPSCSRMDMRGHRSSYMYMYIHNPDDDDDHDDDPPDDDD

Mean predicted aligned error: 9.78 Å

Organism: Magnaporthiopsis poae (strain ATCC 64411 / 73-15) (NCBI:txid644358)

Radius of gyration: 24.81 Å; Cα contacts (8 Å, |Δi|>4): 545; chains: 1; bounding box: 64×78×50 Å